Protein AF-A0A7S2JXA8-F1 (afdb_monomer)

pLDDT: mean 87.77, std 15.16, range [39.5, 98.56]

Radius of gyration: 23.36 Å; Cα contacts (8 Å, |Δi|>4): 497; chains: 1; bounding box: 58×64×63 Å

InterPro domains:
  IPR015943 WD40/YVTN repeat-like-containing domain superfamily [G3DSA:2.130.10.10] (1-215)
  IPR036322 WD40-repeat-containing domain superfamily [SSF50978] (2-200)
  IPR046351 U3 small nucleolar RNA-associated protein 4 [PTHR44163] (2-214)

Solvent-accessible surface area (backbone atoms only — not comparable to full-atom values): 12595 Å² total; per-residue (Å²): 126,48,77,47,61,30,67,78,15,33,39,40,33,30,41,70,81,36,76,92,77,66,41,69,42,83,73,49,79,30,75,55,83,44,90,86,52,92,63,56,33,30,38,60,21,73,48,77,48,93,88,44,38,30,38,38,17,22,53,59,6,36,40,35,34,26,40,62,87,81,56,45,79,80,47,77,40,78,68,44,98,80,36,40,33,21,43,20,52,35,55,44,97,80,72,44,40,35,38,41,24,7,55,79,17,37,43,28,36,33,34,58,53,97,91,39,80,41,82,76,46,71,46,66,88,48,92,30,32,26,63,42,46,44,64,47,70,49,73,38,88,40,80,71,76,79,80,92,79,79,90,76,90,78,97,67,91,78,75,79,71,72,49,71,71,52,56,50,29,40,37,38,35,30,79,65,59,40,38,36,38,35,50,58,93,46,50,85,82,50,79,68,49,75,43,71,77,66,64,98,58,75,51,63,48,71,49,94,87,48,102,46,74,49,70,71,126

Mean predicted aligned error: 9.32 Å

Foldseek 3Di:
DDWDWAQQQWIWDWDQPDPVVRDIDTQDIAGHDDPPDPGGKGFQEWDQDPQQWIWTWIQQQKTWIARNNPRDTDDIDRNDPVRGTFNEKEADPVRFWIWTFFFVQKIWIWGQDPNDTDTDDIDRPDPGTWNYKYKDKAWDFDFDDPDPDDDDDDDDDDDGDTDTPIWMKMWIDGPSQKIWIDGPVCNHPDDIDIDHPDPPDHLWDQDPPDNDIGGND

Structure (mmCIF, N/CA/C/O backbone):
data_AF-A0A7S2JXA8-F1
#
_entry.id   AF-A0A7S2JXA8-F1
#
loop_
_atom_site.group_PDB
_atom_site.id
_atom_site.type_symbol
_atom_site.label_atom_id
_atom_site.label_alt_id
_atom_site.label_comp_id
_atom_site.label_asym_id
_atom_site.label_entity_id
_atom_site.label_seq_id
_atom_site.pdbx_PDB_ins_code
_atom_site.Cartn_x
_atom_site.Cartn_y
_atom_site.Cartn_z
_atom_site.occupancy
_atom_site.B_iso_or_equiv
_atom_site.auth_seq_id
_atom_site.auth_comp_id
_atom_site.auth_asym_id
_atom_site.auth_atom_id
_atom_site.pdbx_PDB_model_num
ATOM 1 N N . MET A 1 1 ? -3.984 3.140 -17.827 1.00 87.19 1 MET A N 1
ATOM 2 C CA . MET A 1 1 ? -2.752 2.317 -17.828 1.00 87.19 1 MET A CA 1
ATOM 3 C C . MET A 1 1 ? -3.037 1.047 -17.045 1.00 87.19 1 MET A C 1
ATOM 5 O O . MET A 1 1 ? -3.719 1.147 -16.035 1.00 87.19 1 MET A O 1
ATOM 9 N N . LEU A 1 2 ? -2.566 -0.114 -17.500 1.00 93.88 2 LEU A N 1
ATOM 10 C CA . LEU A 1 2 ? -2.597 -1.356 -16.717 1.00 93.88 2 LEU A CA 1
ATOM 11 C C . LEU A 1 2 ? -1.182 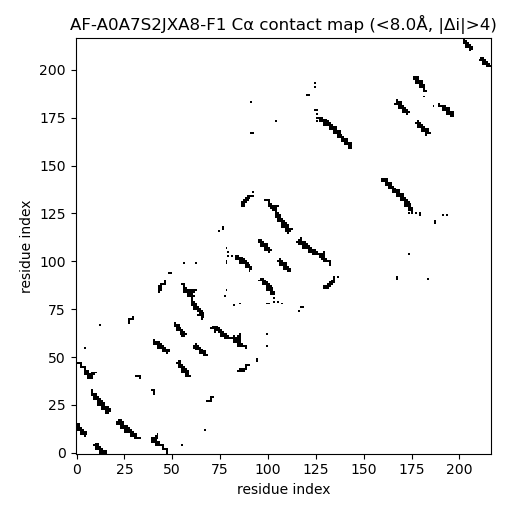-1.640 -16.205 1.00 93.88 2 LEU A C 1
ATOM 13 O O . LEU A 1 2 ? -0.222 -1.475 -16.956 1.00 93.88 2 LEU A O 1
ATOM 17 N N . VAL A 1 3 ? -1.052 -2.051 -14.946 1.00 96.88 3 VAL A N 1
ATOM 18 C CA . VAL A 1 3 ? 0.236 -2.347 -14.309 1.00 96.88 3 VAL A CA 1
ATOM 19 C C . VAL A 1 3 ? 0.152 -3.718 -13.648 1.00 96.88 3 VAL A C 1
ATOM 21 O O . VAL A 1 3 ? -0.830 -4.010 -12.970 1.00 96.88 3 VAL A O 1
ATOM 24 N N . ALA A 1 4 ? 1.168 -4.551 -13.850 1.00 97.31 4 ALA A N 1
ATOM 25 C CA . ALA A 1 4 ? 1.261 -5.887 -13.277 1.00 97.31 4 ALA A CA 1
ATOM 26 C C . ALA A 1 4 ? 2.594 -6.069 -12.549 1.00 97.31 4 ALA A C 1
ATOM 28 O O . ALA A 1 4 ? 3.646 -5.703 -13.070 1.00 97.31 4 ALA A O 1
ATOM 29 N N . GLY A 1 5 ? 2.533 -6.644 -11.353 1.00 97.19 5 GLY A N 1
ATOM 30 C CA . GLY A 1 5 ? 3.681 -6.956 -10.511 1.00 97.19 5 GLY A CA 1
ATOM 31 C C . GLY A 1 5 ? 3.925 -8.448 -10.578 1.00 97.19 5 GLY A C 1
ATOM 32 O O . GLY A 1 5 ? 2.975 -9.230 -10.568 1.00 97.19 5 GLY A O 1
ATOM 33 N N . VAL A 1 6 ? 5.184 -8.840 -10.720 1.00 97.06 6 VAL A N 1
ATOM 34 C CA . VAL A 1 6 ? 5.552 -10.223 -11.013 1.00 97.06 6 VAL A CA 1
ATOM 35 C C . VAL A 1 6 ? 6.540 -10.724 -9.960 1.00 97.06 6 VAL A C 1
ATOM 37 O O . VAL A 1 6 ? 7.325 -9.968 -9.388 1.00 97.06 6 VAL A O 1
ATOM 40 N N . SER A 1 7 ? 6.515 -12.030 -9.695 1.00 96.62 7 SER A N 1
ATOM 41 C CA . SER A 1 7 ? 7.431 -12.689 -8.756 1.00 96.62 7 SER A CA 1
ATOM 42 C C . SER A 1 7 ? 8.883 -12.762 -9.246 1.00 96.62 7 SER A C 1
ATOM 44 O O . SER A 1 7 ? 9.741 -13.221 -8.501 1.00 96.62 7 SER A O 1
ATOM 46 N N . ASP A 1 8 ? 9.154 -12.353 -10.489 1.00 95.69 8 ASP A N 1
ATOM 47 C CA . ASP A 1 8 ? 10.491 -12.268 -11.093 1.00 95.69 8 ASP A CA 1
ATOM 48 C C . ASP A 1 8 ? 11.199 -10.933 -10.787 1.00 95.69 8 ASP A C 1
ATOM 50 O O . ASP A 1 8 ? 12.266 -10.667 -11.336 1.00 95.69 8 ASP A O 1
ATOM 54 N N . GLY A 1 9 ? 10.607 -10.090 -9.935 1.00 96.00 9 GLY A N 1
ATOM 55 C CA . GLY A 1 9 ? 11.135 -8.769 -9.599 1.00 96.00 9 GLY A CA 1
ATOM 56 C C . GLY A 1 9 ? 10.864 -7.712 -10.642 1.00 96.00 9 GLY A C 1
ATOM 57 O O . GLY A 1 9 ? 11.583 -6.718 -10.682 1.00 96.00 9 GLY A O 1
ATOM 58 N N . THR A 1 10 ? 9.841 -7.892 -11.482 1.00 97.62 10 THR A N 1
ATOM 59 C CA . THR A 1 10 ? 9.470 -6.874 -12.464 1.00 97.62 10 THR A CA 1
ATOM 60 C C . THR A 1 10 ? 8.077 -6.310 -12.294 1.00 97.62 10 THR A C 1
ATOM 62 O O . THR A 1 10 ? 7.137 -6.981 -11.870 1.00 97.62 10 THR A O 1
ATOM 65 N N . ILE A 1 11 ? 7.962 -5.041 -12.677 1.00 98.12 11 ILE A N 1
ATOM 66 C CA . ILE A 1 11 ? 6.702 -4.336 -12.862 1.00 98.12 11 ILE A CA 1
ATOM 67 C C . ILE A 1 11 ? 6.547 -4.097 -14.360 1.00 98.12 11 ILE A C 1
ATOM 69 O O . ILE A 1 11 ? 7.444 -3.568 -15.018 1.00 98.12 11 ILE A O 1
ATOM 73 N N . ARG A 1 12 ? 5.417 -4.517 -14.921 1.00 97.19 12 ARG A N 1
ATOM 74 C CA . ARG A 1 12 ? 5.128 -4.427 -16.355 1.00 97.19 12 ARG A CA 1
ATOM 75 C C . ARG A 1 12 ? 3.942 -3.509 -16.569 1.00 97.19 12 ARG A C 1
ATOM 77 O O . ARG A 1 12 ? 2.905 -3.685 -15.932 1.00 97.19 12 ARG A O 1
ATOM 84 N N . THR A 1 13 ? 4.091 -2.545 -17.467 1.00 96.31 13 THR A N 1
ATOM 85 C CA . THR A 1 13 ? 3.031 -1.596 -17.809 1.00 96.31 13 THR A CA 1
ATOM 86 C C . THR A 1 13 ? 2.501 -1.873 -19.207 1.00 96.31 13 THR A C 1
ATOM 88 O O . THR A 1 13 ? 3.246 -2.229 -20.124 1.00 96.31 13 THR A O 1
ATOM 91 N N . PHE A 1 14 ? 1.194 -1.701 -19.375 1.00 94.62 14 PHE A N 1
ATOM 92 C CA . PHE A 1 14 ? 0.497 -1.913 -20.633 1.00 94.62 14 PHE A CA 1
ATOM 93 C C . PHE A 1 14 ? -0.388 -0.712 -20.951 1.00 94.62 14 PHE A C 1
ATOM 95 O O . PHE A 1 14 ? -1.055 -0.134 -20.080 1.00 94.62 14 PHE A O 1
ATOM 102 N N . HIS A 1 15 ? -0.404 -0.351 -22.228 1.00 91.69 15 HIS A N 1
ATOM 103 C CA . HIS A 1 15 ? -1.275 0.679 -22.771 1.00 91.69 15 HIS A CA 1
ATOM 104 C C . HIS A 1 15 ? -2.389 0.031 -23.594 1.00 91.69 15 HIS A C 1
ATOM 106 O O . HIS A 1 15 ? -2.134 -0.869 -24.395 1.00 91.69 15 HIS A O 1
ATOM 112 N N . CYS A 1 16 ? -3.623 0.488 -23.388 1.00 91.19 16 CYS A N 1
ATOM 113 C CA . CYS A 1 16 ? -4.770 0.045 -24.167 1.00 91.19 16 CYS A CA 1
ATOM 114 C C . CYS A 1 16 ? -4.866 0.906 -25.424 1.00 91.19 16 CYS A C 1
ATOM 116 O O . CYS A 1 16 ? -5.219 2.078 -25.324 1.00 91.19 16 CYS A O 1
ATOM 118 N N . LYS A 1 17 ? -4.573 0.338 -26.596 1.00 90.12 17 LYS A N 1
ATOM 119 C CA . LYS A 1 17 ? -4.711 1.059 -27.873 1.00 90.12 17 LYS A CA 1
ATOM 120 C C . LYS A 1 17 ? -6.173 1.236 -28.269 1.00 90.12 17 LYS A C 1
ATOM 122 O O . LYS A 1 17 ? -6.547 2.260 -28.825 1.00 90.12 17 LYS A O 1
ATOM 127 N N . ASN A 1 18 ? -6.990 0.219 -28.008 1.00 88.25 18 ASN A N 1
ATOM 128 C CA . ASN A 1 18 ? -8.421 0.238 -28.276 1.00 88.25 18 ASN A CA 1
ATOM 129 C C . ASN A 1 18 ? -9.140 -0.531 -27.164 1.00 88.25 18 ASN A C 1
ATOM 131 O O . ASN A 1 18 ? -8.903 -1.728 -26.994 1.00 88.25 18 ASN A O 1
ATOM 135 N N . PHE A 1 19 ? -9.983 0.175 -26.409 1.00 85.69 19 PHE A N 1
ATOM 136 C CA . PHE A 1 19 ? -10.697 -0.385 -25.263 1.00 85.69 19 PHE A CA 1
ATOM 137 C C . PHE A 1 19 ? -11.786 -1.379 -25.678 1.00 85.69 19 PHE A C 1
ATOM 139 O O . PHE A 1 19 ? -11.892 -2.444 -25.078 1.00 85.69 19 PHE A O 1
ATOM 146 N N . GLU A 1 20 ? -12.530 -1.084 -26.746 1.00 91.25 20 GLU A N 1
ATOM 147 C CA . GLU A 1 20 ? -13.604 -1.949 -27.252 1.00 91.25 20 GLU A CA 1
ATOM 148 C C . GLU A 1 20 ? -13.069 -3.296 -27.741 1.00 91.25 20 GLU A C 1
ATOM 150 O O . GLU A 1 20 ? -13.645 -4.343 -27.461 1.00 91.25 20 GLU A O 1
ATOM 155 N N . LYS A 1 21 ? -11.925 -3.279 -28.433 1.00 90.06 21 LYS A N 1
ATOM 156 C CA . LYS A 1 21 ? -11.269 -4.489 -28.954 1.00 90.06 21 LYS A CA 1
ATOM 157 C C . LYS A 1 21 ? -10.305 -5.139 -27.959 1.00 90.06 21 LYS A C 1
ATOM 159 O O . LYS A 1 21 ? -9.651 -6.113 -28.317 1.00 90.06 21 LYS A O 1
ATOM 164 N N . GLN A 1 22 ? -10.169 -4.578 -26.754 1.00 88.50 22 GLN A N 1
ATOM 165 C CA . GLN A 1 22 ? -9.226 -5.022 -25.720 1.00 88.50 22 GLN A CA 1
ATOM 166 C C . GLN A 1 22 ? -7.796 -5.242 -26.251 1.00 88.50 22 GLN A C 1
ATOM 168 O O . GLN A 1 22 ? -7.121 -6.208 -25.897 1.00 88.50 22 GLN A O 1
ATOM 173 N N . ILE A 1 23 ? -7.318 -4.345 -27.118 1.00 91.12 23 ILE A N 1
ATOM 174 C CA . ILE A 1 23 ? -5.968 -4.443 -27.686 1.00 91.12 23 ILE A CA 1
ATOM 175 C C . ILE A 1 23 ? -4.990 -3.747 -26.744 1.00 91.12 23 ILE A C 1
ATOM 177 O O . ILE A 1 23 ? -4.966 -2.514 -26.648 1.00 91.12 23 ILE A O 1
ATOM 181 N N . TRP A 1 24 ? -4.151 -4.546 -26.090 1.00 92.88 24 TRP A N 1
ATOM 182 C CA . TRP A 1 24 ? -3.131 -4.087 -25.154 1.00 92.88 24 TRP A CA 1
ATOM 183 C C . TRP A 1 24 ? -1.737 -4.245 -25.745 1.00 92.88 24 TRP A C 1
ATOM 185 O O . TRP A 1 24 ? -1.410 -5.280 -26.322 1.00 92.88 24 TRP A O 1
ATOM 195 N N . THR A 1 25 ? -0.892 -3.232 -25.567 1.00 93.62 25 THR A N 1
ATOM 196 C CA . THR A 1 25 ? 0.527 -3.310 -25.926 1.00 93.62 25 THR A CA 1
ATOM 197 C C . THR A 1 25 ? 1.410 -3.093 -24.707 1.00 93.62 25 THR A C 1
ATOM 199 O O . THR A 1 25 ? 1.116 -2.192 -23.912 1.00 93.62 25 THR A O 1
ATOM 202 N N . PRO A 1 26 ? 2.493 -3.876 -24.551 1.00 94.12 26 PRO A N 1
ATOM 203 C CA . PRO A 1 26 ? 3.475 -3.626 -23.506 1.00 94.12 26 PRO A CA 1
ATOM 204 C C . PRO A 1 26 ? 4.111 -2.252 -23.732 1.00 94.12 26 PRO A C 1
ATOM 206 O O . PRO A 1 26 ? 4.392 -1.878 -24.871 1.00 94.12 26 PRO A O 1
ATOM 209 N N . LYS A 1 27 ? 4.301 -1.495 -22.651 1.00 93.69 27 LYS A N 1
ATOM 210 C CA . LYS A 1 27 ? 4.914 -0.163 -22.685 1.00 93.69 27 LYS A CA 1
ATOM 211 C C . LYS A 1 27 ? 6.298 -0.201 -22.036 1.00 93.69 27 LYS A C 1
ATOM 213 O O . LYS A 1 27 ? 7.279 0.079 -22.710 1.00 93.69 27 LYS A O 1
ATOM 218 N N . ILE A 1 28 ? 6.388 -0.578 -20.758 1.00 95.50 28 ILE A N 1
ATOM 219 C CA . ILE A 1 28 ? 7.644 -0.554 -19.986 1.00 95.50 28 ILE A CA 1
ATOM 220 C C . ILE A 1 28 ? 7.761 -1.810 -19.123 1.00 95.50 28 ILE A C 1
ATOM 222 O O . ILE A 1 28 ? 6.770 -2.312 -18.586 1.00 95.50 28 ILE A O 1
ATOM 226 N N . ARG A 1 29 ? 8.997 -2.294 -18.967 1.00 96.50 29 ARG A N 1
ATOM 227 C CA . ARG A 1 29 ? 9.390 -3.294 -17.969 1.00 96.50 29 ARG A CA 1
ATOM 228 C C . ARG A 1 29 ? 10.369 -2.650 -16.991 1.00 96.50 29 ARG A C 1
ATOM 230 O O . ARG A 1 29 ? 11.493 -2.338 -17.365 1.00 96.50 29 ARG A O 1
ATOM 237 N N . ILE A 1 30 ? 9.936 -2.485 -15.750 1.00 97.44 30 ILE A N 1
ATOM 238 C CA . ILE A 1 30 ? 10.729 -1.945 -14.645 1.00 97.44 30 ILE A CA 1
ATOM 239 C C . ILE A 1 30 ? 11.264 -3.127 -13.837 1.00 97.44 30 ILE A C 1
ATOM 241 O O . ILE A 1 30 ? 10.515 -4.065 -13.561 1.00 97.44 30 ILE A O 1
ATOM 245 N N . THR A 1 31 ? 12.543 -3.095 -13.468 1.00 96.56 31 THR A N 1
ATOM 246 C CA . THR A 1 31 ? 13.155 -4.107 -12.594 1.00 96.56 31 THR A CA 1
ATOM 247 C C . THR A 1 31 ? 13.298 -3.525 -11.195 1.00 96.56 31 THR A C 1
ATOM 249 O O . THR A 1 31 ? 13.862 -2.446 -11.031 1.00 96.56 31 THR A O 1
ATOM 252 N N . VAL A 1 32 ? 12.759 -4.226 -10.204 1.00 95.88 32 VAL A N 1
ATOM 253 C CA . VAL A 1 32 ? 12.854 -3.870 -8.789 1.00 95.88 32 VAL A CA 1
ATOM 254 C C . VAL A 1 32 ? 14.206 -4.314 -8.248 1.00 95.88 32 VAL A C 1
ATOM 256 O O . VAL A 1 32 ? 14.719 -5.373 -8.616 1.00 95.88 32 VAL A O 1
ATOM 259 N N . GLU A 1 33 ? 14.781 -3.497 -7.370 1.00 91.69 33 GLU A N 1
ATOM 260 C CA . GLU A 1 33 ? 16.047 -3.803 -6.714 1.00 91.69 33 GLU A CA 1
ATOM 261 C C . GLU A 1 33 ? 15.997 -5.130 -5.960 1.00 91.69 33 GLU A C 1
ATOM 263 O O . GLU A 1 33 ? 15.038 -5.428 -5.250 1.00 91.69 33 GLU A O 1
ATOM 268 N N . ASN A 1 34 ? 17.067 -5.915 -6.095 1.00 92.56 34 ASN A N 1
ATOM 269 C CA . ASN A 1 34 ? 17.192 -7.218 -5.442 1.00 92.56 34 ASN A CA 1
ATOM 270 C C . ASN A 1 34 ? 18.391 -7.309 -4.487 1.00 92.56 34 ASN A C 1
ATOM 272 O O . ASN A 1 34 ? 18.612 -8.352 -3.871 1.00 92.56 34 ASN A O 1
ATOM 276 N N . TYR A 1 35 ? 19.192 -6.241 -4.377 1.00 90.00 35 TYR A N 1
ATOM 277 C CA . TYR A 1 35 ? 20.347 -6.149 -3.470 1.00 90.00 35 TYR A CA 1
ATOM 278 C C . TYR A 1 35 ? 21.282 -7.375 -3.526 1.00 90.00 35 TYR A C 1
ATOM 280 O O . TYR A 1 35 ? 21.781 -7.847 -2.508 1.00 90.00 35 TYR A O 1
ATOM 288 N N . GLY A 1 36 ? 21.476 -7.943 -4.721 1.00 89.06 36 GLY A N 1
ATOM 289 C CA . GLY A 1 36 ? 22.340 -9.109 -4.938 1.00 89.06 36 GLY A CA 1
ATOM 290 C C . GLY A 1 36 ? 21.813 -10.448 -4.398 1.00 89.06 36 GLY A C 1
ATOM 291 O O . GLY A 1 36 ? 22.554 -11.432 -4.400 1.00 89.06 36 GLY A O 1
ATOM 292 N N . LYS A 1 37 ? 20.555 -10.536 -3.944 1.00 89.81 37 LYS A N 1
ATOM 293 C CA . LYS A 1 37 ? 19.964 -11.805 -3.486 1.00 89.81 37 LYS A CA 1
ATOM 294 C C . LYS A 1 37 ? 19.787 -12.792 -4.647 1.00 89.81 37 LYS A C 1
ATOM 296 O O . LYS A 1 37 ? 19.501 -12.411 -5.778 1.00 89.81 37 LYS A O 1
ATOM 301 N N . ARG A 1 38 ? 19.908 -14.096 -4.361 1.00 90.69 38 ARG A N 1
ATOM 302 C CA . ARG A 1 38 ? 19.726 -15.165 -5.369 1.00 90.69 38 ARG A CA 1
ATOM 303 C C . ARG A 1 38 ? 18.274 -15.301 -5.826 1.00 90.69 38 ARG A C 1
ATOM 305 O O . ARG A 1 38 ? 18.015 -15.591 -6.987 1.00 90.69 38 ARG A O 1
ATOM 312 N N . THR A 1 39 ? 17.333 -15.125 -4.905 1.00 92.75 39 THR A N 1
ATOM 313 C CA . THR A 1 39 ? 15.898 -15.125 -5.200 1.00 92.75 39 THR A CA 1
ATOM 314 C C . THR A 1 39 ? 15.477 -13.736 -5.664 1.00 92.75 39 THR A C 1
ATOM 316 O O . THR A 1 39 ? 15.834 -12.779 -4.975 1.00 92.75 39 THR A O 1
ATOM 319 N N . PRO A 1 40 ? 14.721 -13.595 -6.767 1.00 94.81 40 PRO A N 1
ATOM 320 C CA . PRO A 1 40 ? 14.167 -12.307 -7.160 1.00 94.81 40 PRO A CA 1
ATOM 321 C C . PRO A 1 40 ? 13.269 -11.725 -6.069 1.00 94.81 40 PRO A C 1
ATOM 323 O O . PRO A 1 40 ? 12.540 -12.454 -5.389 1.00 94.81 40 PRO A O 1
ATOM 326 N N . THR A 1 41 ? 13.306 -10.404 -5.932 1.00 96.81 41 THR A N 1
ATOM 327 C CA . THR A 1 41 ? 12.365 -9.668 -5.088 1.00 96.81 41 THR A CA 1
ATOM 328 C C . THR A 1 41 ? 10.965 -9.799 -5.674 1.00 96.81 41 THR A C 1
ATOM 330 O O . THR A 1 41 ? 10.789 -9.709 -6.881 1.00 96.81 41 THR A O 1
ATOM 333 N N . ARG A 1 42 ? 9.948 -10.058 -4.853 1.00 97.75 42 ARG A N 1
ATOM 334 C CA . ARG A 1 42 ? 8.567 -10.196 -5.337 1.00 97.75 42 ARG A CA 1
ATOM 335 C C . ARG A 1 42 ? 7.846 -8.868 -5.219 1.00 97.75 42 ARG A C 1
ATOM 337 O O . ARG A 1 42 ? 7.967 -8.199 -4.199 1.00 97.75 42 ARG A O 1
ATOM 344 N N . VAL A 1 43 ? 7.051 -8.531 -6.229 1.00 98.19 43 VAL A N 1
ATOM 345 C CA . VAL A 1 43 ? 6.123 -7.398 -6.170 1.00 98.19 43 VAL A CA 1
ATOM 346 C C . VAL A 1 43 ? 4.759 -7.914 -5.726 1.00 98.19 43 VAL A C 1
ATOM 348 O O . VAL A 1 43 ? 4.082 -8.604 -6.484 1.00 98.19 43 VAL A O 1
ATOM 351 N N . TRP A 1 44 ? 4.372 -7.603 -4.493 1.00 97.81 44 TRP A N 1
ATOM 352 C CA . TRP A 1 44 ? 3.154 -8.123 -3.865 1.00 97.81 44 TRP A CA 1
ATOM 353 C C . TRP A 1 44 ? 1.948 -7.211 -4.048 1.00 97.81 44 TRP A C 1
ATOM 355 O O . TRP A 1 44 ? 0.831 -7.688 -4.239 1.00 97.81 44 TRP A O 1
ATOM 365 N N . ALA A 1 45 ? 2.173 -5.901 -3.992 1.00 97.94 45 ALA A N 1
ATOM 366 C CA . ALA A 1 45 ? 1.118 -4.903 -4.070 1.00 97.94 45 ALA A CA 1
ATOM 367 C C . ALA A 1 45 ? 1.480 -3.819 -5.083 1.00 97.94 45 ALA A C 1
ATOM 369 O O . ALA A 1 45 ? 2.643 -3.434 -5.206 1.00 97.94 45 ALA A O 1
ATOM 370 N N . LEU A 1 46 ? 0.472 -3.307 -5.788 1.00 98.00 46 LEU A N 1
ATOM 371 C CA . LEU A 1 46 ? 0.618 -2.233 -6.761 1.00 98.00 46 LEU A CA 1
ATOM 372 C C . LEU A 1 46 ? -0.545 -1.250 -6.684 1.00 98.00 46 LEU A C 1
ATOM 374 O O . LEU A 1 46 ? -1.691 -1.646 -6.485 1.00 98.00 46 LEU A O 1
ATOM 378 N N . LEU A 1 47 ? -0.240 0.020 -6.924 1.00 97.88 47 LEU A N 1
ATOM 379 C CA . LEU A 1 47 ? -1.201 1.074 -7.222 1.00 97.88 47 LEU A CA 1
ATOM 380 C C . LEU A 1 47 ? -0.732 1.838 -8.461 1.00 97.88 47 LEU A C 1
ATOM 382 O O . LEU A 1 47 ? 0.465 2.055 -8.647 1.00 97.88 47 LEU A O 1
ATOM 386 N N . ALA A 1 48 ? -1.682 2.275 -9.279 1.00 96.94 48 ALA A N 1
ATOM 387 C CA . ALA A 1 48 ? -1.457 3.262 -10.326 1.00 96.94 48 ALA A CA 1
ATOM 388 C C . ALA A 1 48 ? -2.252 4.518 -9.958 1.00 96.94 48 ALA A C 1
ATOM 390 O O . ALA A 1 48 ? -3.460 4.428 -9.736 1.00 96.94 48 ALA A O 1
ATOM 391 N N . LEU A 1 49 ? -1.563 5.650 -9.839 1.00 96.75 49 LEU A N 1
ATOM 392 C CA . LEU A 1 49 ? -2.157 6.948 -9.538 1.00 96.75 49 LEU A CA 1
ATOM 393 C C . LEU A 1 49 ? -2.547 7.677 -10.831 1.00 96.75 49 LEU A C 1
ATOM 395 O O . LEU A 1 49 ? -2.046 7.373 -11.917 1.00 96.75 49 LEU A O 1
ATOM 399 N N . ASP A 1 50 ? -3.422 8.667 -10.700 1.00 95.44 50 ASP A N 1
ATOM 400 C CA . ASP A 1 50 ? -3.956 9.473 -11.800 1.00 95.44 50 ASP A CA 1
ATOM 401 C C . ASP A 1 50 ? -2.872 10.352 -12.433 1.00 95.44 50 ASP A C 1
ATOM 403 O O . ASP A 1 50 ? -2.939 10.652 -13.622 1.00 95.44 50 ASP A O 1
ATOM 407 N N . ASP A 1 51 ? -1.850 10.731 -11.656 1.00 94.44 51 ASP A N 1
ATOM 408 C CA . ASP A 1 51 ? -0.692 11.499 -12.131 1.00 94.44 51 ASP A CA 1
ATOM 409 C C . ASP A 1 51 ? 0.352 10.645 -12.874 1.00 94.44 51 ASP A C 1
ATOM 411 O O . ASP A 1 51 ? 1.423 11.142 -13.205 1.00 94.44 51 ASP A O 1
ATOM 415 N N . GLY A 1 52 ? 0.056 9.365 -13.130 1.00 94.69 52 GLY A N 1
ATOM 416 C CA . GLY A 1 52 ? 0.964 8.435 -13.804 1.00 94.69 52 GLY A CA 1
ATOM 417 C C . GLY A 1 52 ? 1.977 7.764 -12.874 1.00 94.69 52 GLY A C 1
ATOM 418 O O . GLY A 1 52 ? 2.696 6.867 -13.317 1.00 94.69 52 GLY A O 1
ATOM 419 N N . THR A 1 53 ? 2.015 8.120 -11.585 1.00 96.88 53 THR A N 1
ATOM 420 C CA . THR A 1 53 ? 2.875 7.445 -10.602 1.00 96.88 53 THR A CA 1
ATOM 421 C C . THR A 1 53 ? 2.433 5.997 -10.399 1.00 96.88 53 THR A C 1
ATOM 423 O O . THR A 1 53 ? 1.257 5.709 -10.167 1.00 96.88 53 THR A O 1
ATOM 426 N N . ILE A 1 54 ? 3.392 5.076 -10.391 1.00 98.12 54 ILE A N 1
ATOM 427 C CA . ILE A 1 54 ? 3.192 3.689 -9.966 1.00 98.12 54 ILE A CA 1
ATOM 428 C C . ILE A 1 54 ? 3.759 3.536 -8.561 1.00 98.12 54 ILE A C 1
ATOM 430 O O . ILE A 1 54 ? 4.861 3.998 -8.280 1.00 98.12 54 ILE A O 1
ATOM 434 N N . VAL A 1 55 ? 3.027 2.865 -7.678 1.00 98.38 55 VAL A N 1
ATOM 435 C CA . VAL A 1 55 ? 3.487 2.565 -6.319 1.00 98.38 55 VAL A CA 1
ATOM 436 C C . VAL A 1 55 ? 3.515 1.063 -6.127 1.00 98.38 55 VAL A C 1
ATOM 438 O O . VAL A 1 55 ? 2.508 0.407 -6.376 1.00 98.38 55 VAL A O 1
ATOM 441 N N . SER A 1 56 ? 4.647 0.514 -5.693 1.00 98.50 56 SER A N 1
ATOM 442 C CA . SER A 1 56 ? 4.824 -0.921 -5.466 1.00 98.50 56 SER A CA 1
ATOM 443 C C . SER A 1 56 ? 5.193 -1.232 -4.025 1.00 98.50 56 SER A C 1
ATOM 445 O O . SER A 1 56 ? 5.952 -0.495 -3.403 1.00 98.50 56 SER A O 1
ATOM 447 N N . GLY A 1 57 ? 4.666 -2.341 -3.515 1.00 98.25 57 GLY A N 1
ATOM 448 C CA . GLY A 1 57 ? 5.071 -2.970 -2.263 1.00 98.25 57 GLY A CA 1
ATOM 449 C C . GLY A 1 57 ? 5.786 -4.282 -2.563 1.00 98.25 57 GLY A C 1
ATOM 450 O O . GLY A 1 57 ? 5.252 -5.103 -3.316 1.00 98.25 57 GLY A O 1
ATOM 451 N N . ASP A 1 58 ? 6.985 -4.465 -2.014 1.00 97.62 58 ASP A N 1
ATOM 452 C CA . ASP A 1 58 ? 7.846 -5.605 -2.332 1.00 97.62 58 ASP A CA 1
ATOM 453 C C . ASP A 1 58 ? 8.077 -6.569 -1.149 1.00 97.62 58 ASP A C 1
ATOM 455 O O . ASP A 1 58 ? 7.638 -6.343 -0.016 1.00 97.62 58 ASP A O 1
ATOM 459 N N . SER A 1 59 ? 8.756 -7.686 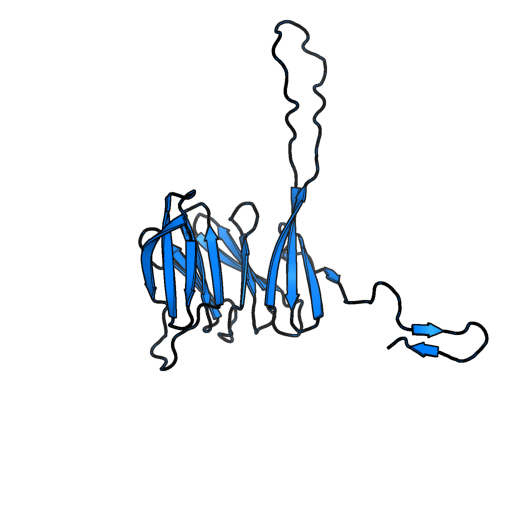-1.423 1.00 96.94 59 SER A N 1
ATOM 460 C CA . SER A 1 59 ? 9.175 -8.684 -0.424 1.00 96.94 59 SER A CA 1
ATOM 461 C C . SER A 1 59 ? 10.436 -8.301 0.364 1.00 96.94 59 SER A C 1
ATOM 463 O O . SER A 1 59 ? 11.055 -9.153 0.997 1.00 96.94 59 SER A O 1
ATOM 465 N N . LEU A 1 60 ? 10.894 -7.056 0.250 1.00 95.81 60 LEU A N 1
ATOM 466 C CA . LEU A 1 60 ? 12.000 -6.496 1.030 1.00 95.81 60 LEU A CA 1
ATOM 467 C C . LEU A 1 60 ? 11.507 -5.429 2.018 1.00 95.81 60 LEU A C 1
ATOM 469 O O . LEU A 1 60 ? 12.307 -4.785 2.694 1.00 95.81 60 LEU A O 1
ATOM 473 N N . GLY A 1 61 ? 10.189 -5.236 2.115 1.00 95.88 61 GLY A N 1
ATOM 474 C CA . GLY A 1 61 ? 9.585 -4.256 3.007 1.00 95.88 61 GLY A CA 1
ATOM 475 C C . GLY A 1 61 ? 9.616 -2.827 2.479 1.00 95.88 61 GLY A C 1
ATOM 476 O O . GLY A 1 61 ? 9.386 -1.898 3.258 1.00 95.88 61 GLY A O 1
ATOM 477 N N . HIS A 1 62 ? 9.872 -2.619 1.187 1.00 97.06 62 HIS A N 1
ATOM 478 C CA . HIS A 1 62 ? 9.862 -1.292 0.587 1.00 97.06 62 HIS A CA 1
ATOM 479 C C . HIS A 1 62 ? 8.512 -0.955 -0.043 1.00 97.06 62 HIS A C 1
ATOM 481 O O . HIS A 1 62 ? 7.846 -1.785 -0.664 1.00 97.06 62 HIS A O 1
ATOM 487 N N . VAL A 1 63 ? 8.149 0.321 0.081 1.00 98.06 63 VAL A N 1
ATOM 488 C CA . VAL A 1 63 ? 7.135 0.988 -0.733 1.00 98.06 63 VAL A CA 1
ATOM 489 C C . VAL A 1 63 ? 7.852 1.942 -1.674 1.00 98.06 63 VAL A C 1
ATOM 491 O O . VAL A 1 63 ? 8.413 2.953 -1.245 1.00 98.06 63 VAL A O 1
ATOM 494 N N . GLN A 1 64 ? 7.844 1.610 -2.955 1.00 97.94 64 GLN A N 1
ATOM 495 C CA . GLN A 1 64 ? 8.588 2.310 -3.995 1.00 97.94 64 GLN A CA 1
ATOM 496 C C . GLN A 1 64 ? 7.640 3.065 -4.921 1.00 97.94 64 GLN A C 1
ATOM 498 O O . GLN A 1 64 ? 6.546 2.595 -5.218 1.00 97.94 64 GLN A O 1
ATOM 503 N N . PHE A 1 65 ? 8.071 4.240 -5.362 1.00 98.12 65 PHE A N 1
ATOM 504 C CA . PHE A 1 65 ? 7.327 5.160 -6.209 1.00 98.12 65 PHE A CA 1
ATOM 505 C C . PHE A 1 65 ? 8.097 5.381 -7.503 1.00 98.12 65 PHE A C 1
ATOM 507 O O . PHE A 1 65 ? 9.244 5.845 -7.489 1.00 98.12 65 PHE A O 1
ATOM 514 N N . TRP A 1 66 ? 7.435 5.068 -8.605 1.00 97.94 66 TRP A N 1
ATOM 515 C CA . TRP A 1 66 ? 8.004 5.044 -9.938 1.00 97.94 66 TRP A CA 1
ATOM 516 C C . TRP A 1 66 ? 7.258 6.008 -10.840 1.00 97.94 66 TRP A C 1
ATOM 518 O O . TRP A 1 66 ? 6.030 6.104 -10.779 1.00 97.94 66 TRP A O 1
ATOM 528 N N . ASP A 1 67 ? 7.990 6.686 -11.707 1.00 96.69 67 ASP A N 1
ATOM 529 C CA . ASP A 1 67 ? 7.401 7.374 -12.844 1.00 96.69 67 ASP A CA 1
ATOM 530 C C . ASP A 1 67 ? 6.899 6.314 -13.841 1.00 96.69 67 ASP A C 1
ATOM 532 O O . ASP A 1 67 ? 7.681 5.500 -14.335 1.00 96.69 67 ASP A O 1
ATOM 536 N N . GLY A 1 68 ? 5.591 6.262 -14.105 1.00 95.44 68 GLY A N 1
ATOM 537 C CA . GLY A 1 68 ? 4.993 5.250 -14.983 1.00 95.44 68 GLY A CA 1
ATOM 538 C C . GLY A 1 68 ? 5.210 5.486 -16.482 1.00 95.44 68 GLY A C 1
ATOM 539 O O . GLY A 1 68 ? 4.913 4.592 -17.285 1.00 95.44 68 GLY A O 1
ATOM 540 N N . ASP A 1 69 ? 5.719 6.656 -16.874 1.00 93.31 69 ASP A N 1
ATOM 541 C CA . ASP A 1 69 ? 6.000 7.014 -18.264 1.00 93.31 69 ASP A CA 1
ATOM 542 C C . ASP A 1 69 ? 7.429 6.700 -18.683 1.00 93.31 69 ASP A C 1
ATOM 544 O O . ASP A 1 69 ? 7.634 6.287 -19.826 1.00 93.31 69 ASP A O 1
ATOM 548 N N . VAL A 1 70 ? 8.395 6.839 -17.773 1.00 94.81 70 VAL A N 1
ATOM 549 C CA . VAL A 1 70 ? 9.807 6.506 -18.045 1.00 94.81 70 VAL A CA 1
ATOM 550 C C . VAL A 1 70 ? 10.329 5.308 -17.249 1.00 94.81 70 VAL A C 1
ATOM 552 O O . VAL A 1 70 ? 11.365 4.748 -17.596 1.00 94.81 70 VAL A O 1
ATOM 555 N N . GLY A 1 71 ? 9.613 4.863 -16.216 1.00 95.62 71 GLY A N 1
ATOM 556 C CA . GLY A 1 71 ? 9.978 3.701 -15.403 1.00 95.62 71 GLY A CA 1
ATOM 557 C C . GLY A 1 71 ? 11.064 3.964 -14.358 1.00 95.62 71 GLY A C 1
ATOM 558 O O . GLY A 1 71 ? 11.712 3.020 -13.909 1.00 95.62 71 GLY A O 1
ATOM 559 N N . THR A 1 72 ? 11.296 5.222 -13.977 1.00 96.50 72 THR A N 1
ATOM 560 C CA . THR A 1 72 ? 12.359 5.600 -13.035 1.00 96.50 72 THR A CA 1
ATOM 561 C C . THR A 1 72 ? 11.861 5.601 -11.592 1.00 96.50 72 THR A C 1
ATOM 563 O O . THR A 1 72 ? 10.776 6.095 -11.287 1.00 96.50 72 THR A O 1
ATOM 566 N N . LEU A 1 73 ? 12.666 5.056 -10.677 1.00 97.25 73 LEU A N 1
ATOM 567 C CA . LEU A 1 73 ? 12.412 5.144 -9.239 1.00 97.25 73 LEU A CA 1
ATOM 568 C C . LEU A 1 73 ? 12.746 6.555 -8.753 1.00 97.25 73 LEU A C 1
ATOM 570 O O . LEU A 1 73 ? 13.889 6.987 -8.882 1.00 97.25 73 LEU A O 1
ATOM 574 N N . PHE A 1 74 ? 11.791 7.251 -8.137 1.00 96.31 74 PHE A N 1
ATOM 575 C CA . PHE A 1 74 ? 12.047 8.583 -7.571 1.00 96.31 74 PHE A CA 1
ATOM 576 C C . PHE A 1 74 ? 11.868 8.649 -6.052 1.00 96.31 74 PHE A C 1
ATOM 578 O O . PHE A 1 74 ? 12.331 9.596 -5.411 1.00 96.31 74 PHE A O 1
ATOM 585 N N . LYS A 1 75 ? 11.225 7.648 -5.439 1.00 96.44 75 LYS A N 1
ATOM 586 C CA . LYS A 1 75 ? 11.178 7.523 -3.980 1.00 96.44 75 LYS A CA 1
ATOM 587 C C . LYS A 1 75 ? 11.072 6.066 -3.547 1.00 96.44 75 LYS A C 1
ATOM 589 O O . LYS A 1 75 ? 10.280 5.313 -4.091 1.00 96.44 75 LYS A O 1
ATOM 594 N N . SER A 1 76 ? 11.810 5.709 -2.501 1.00 96.12 76 SER A N 1
ATOM 595 C CA . SER A 1 76 ? 11.606 4.485 -1.728 1.00 96.12 76 SER A CA 1
ATOM 596 C C . SER A 1 76 ? 11.367 4.845 -0.261 1.00 96.12 76 SER A C 1
ATOM 598 O O . SER A 1 76 ? 11.982 5.781 0.269 1.00 96.12 76 SER A O 1
ATOM 600 N N . CYS A 1 77 ? 10.437 4.142 0.373 1.00 95.44 77 CYS A N 1
ATOM 601 C CA . CYS A 1 77 ? 10.104 4.247 1.787 1.00 95.44 77 CYS A CA 1
ATOM 602 C C . CYS A 1 77 ? 10.153 2.849 2.403 1.00 95.44 77 CYS A C 1
ATOM 604 O O . CYS A 1 77 ? 9.483 1.944 1.916 1.00 95.44 77 CYS A O 1
ATOM 606 N N . GLU A 1 78 ? 10.869 2.679 3.507 1.00 93.56 78 GLU A N 1
ATOM 607 C CA . GLU A 1 78 ? 10.780 1.451 4.297 1.00 93.56 78 GLU A CA 1
ATOM 608 C C . GLU A 1 78 ? 9.443 1.414 5.045 1.00 93.56 78 GLU A C 1
ATOM 610 O O . GLU A 1 78 ? 9.077 2.351 5.763 1.00 93.56 78 GLU A O 1
ATOM 615 N N . GLN A 1 79 ? 8.684 0.336 4.853 1.00 91.38 79 GLN A N 1
ATOM 616 C CA . GLN A 1 79 ? 7.404 0.120 5.524 1.00 91.38 79 GLN A CA 1
ATOM 617 C C . GLN A 1 79 ? 7.604 -0.413 6.945 1.00 91.38 79 GLN A C 1
ATOM 619 O O . GLN A 1 79 ? 6.831 -0.092 7.849 1.00 91.38 79 GLN A O 1
ATOM 624 N N . ASN A 1 80 ? 8.637 -1.220 7.168 1.00 88.44 80 ASN A N 1
ATOM 625 C CA . ASN A 1 80 ? 8.956 -1.759 8.481 1.00 88.44 80 ASN A CA 1
ATOM 626 C C . ASN A 1 80 ? 10.471 -1.970 8.633 1.00 88.44 80 ASN A C 1
ATOM 628 O O . ASN A 1 80 ? 11.138 -2.270 7.646 1.00 88.44 80 ASN A O 1
ATOM 632 N N . PRO A 1 81 ? 11.007 -1.866 9.864 1.00 89.25 81 PRO A N 1
ATOM 633 C CA . PRO A 1 81 ? 12.436 -2.053 10.129 1.00 89.25 81 PRO A CA 1
ATOM 634 C C . PRO A 1 81 ? 12.897 -3.513 9.997 1.00 89.25 81 PRO A C 1
ATOM 636 O O . PRO A 1 81 ? 14.089 -3.784 10.015 1.00 89.25 81 PRO A O 1
ATOM 639 N N . ASN A 1 82 ? 11.963 -4.461 9.890 1.00 90.31 82 ASN A N 1
ATOM 640 C CA . ASN A 1 82 ? 12.266 -5.885 9.772 1.00 90.31 82 ASN A CA 1
ATOM 641 C C . ASN A 1 82 ? 12.386 -6.333 8.305 1.00 90.31 82 ASN A C 1
ATOM 643 O O . ASN A 1 82 ? 12.554 -7.525 8.057 1.00 90.31 82 ASN A O 1
ATOM 647 N N . HIS A 1 83 ? 12.262 -5.408 7.343 1.00 92.69 83 HIS A N 1
ATOM 648 C CA . HIS A 1 83 ? 12.287 -5.679 5.902 1.00 92.69 83 HIS A CA 1
ATOM 649 C C . HIS A 1 83 ? 11.317 -6.794 5.465 1.00 92.69 83 HIS A C 1
ATOM 651 O O . HIS A 1 83 ? 11.602 -7.578 4.563 1.00 92.69 83 HIS A O 1
ATOM 657 N N . ALA A 1 84 ? 10.170 -6.883 6.142 1.00 95.19 84 ALA A N 1
ATOM 658 C CA . ALA A 1 84 ? 9.147 -7.893 5.900 1.00 95.19 84 ALA A CA 1
ATOM 659 C C . ALA A 1 84 ? 8.192 -7.476 4.772 1.00 95.19 84 ALA A C 1
ATOM 661 O O . ALA A 1 84 ? 7.937 -6.286 4.595 1.00 95.19 84 ALA A O 1
ATOM 662 N N . ASP A 1 85 ? 7.614 -8.446 4.064 1.00 97.44 85 ASP A N 1
ATOM 663 C CA . ASP A 1 85 ? 6.804 -8.220 2.863 1.00 97.44 85 ASP A CA 1
ATOM 664 C C . ASP A 1 85 ? 5.673 -7.196 3.042 1.00 97.44 85 ASP A C 1
ATOM 666 O O . ASP A 1 85 ? 4.881 -7.267 3.992 1.00 97.44 85 ASP A O 1
ATOM 670 N N . VAL A 1 86 ? 5.545 -6.296 2.061 1.00 98.00 86 VAL A N 1
ATOM 671 C CA . VAL A 1 86 ? 4.420 -5.361 1.924 1.00 98.00 86 VAL A CA 1
ATOM 672 C C . VAL A 1 86 ? 3.325 -6.011 1.082 1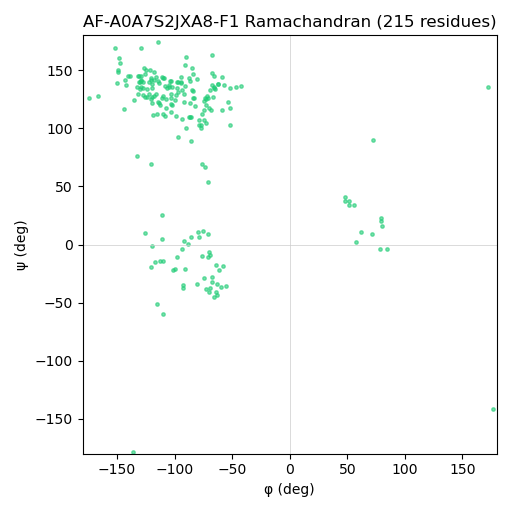.00 98.00 86 VAL A C 1
ATOM 674 O O . VAL A 1 86 ? 3.400 -6.032 -0.140 1.00 98.00 86 VAL A O 1
ATOM 677 N N . LEU A 1 87 ? 2.287 -6.533 1.730 1.00 98.06 87 LEU A N 1
ATOM 678 C CA . LEU A 1 87 ? 1.244 -7.330 1.073 1.00 98.06 87 LEU A CA 1
ATOM 679 C C . LEU A 1 87 ? 0.057 -6.509 0.565 1.00 98.06 87 LEU A C 1
ATOM 681 O O . LEU A 1 87 ? -0.685 -6.978 -0.293 1.00 98.06 87 LEU A O 1
ATOM 685 N N . ALA A 1 88 ? -0.156 -5.309 1.105 1.00 98.19 88 ALA A N 1
ATOM 686 C CA . ALA A 1 88 ? -1.314 -4.494 0.774 1.00 98.19 88 ALA A CA 1
ATOM 687 C C . ALA A 1 88 ? -0.959 -3.009 0.700 1.00 98.19 88 ALA A C 1
ATOM 689 O O . ALA A 1 88 ? -0.272 -2.465 1.569 1.00 98.19 88 ALA A O 1
ATOM 690 N N . LEU A 1 89 ? -1.504 -2.352 -0.323 1.00 98.56 89 LEU A N 1
ATOM 691 C CA . LEU A 1 89 ? -1.455 -0.912 -0.526 1.00 98.56 89 LEU A CA 1
ATOM 692 C C . LEU A 1 89 ? -2.868 -0.392 -0.785 1.00 98.56 89 LEU A C 1
ATOM 694 O O . LEU A 1 89 ? -3.667 -1.052 -1.447 1.00 98.56 89 LEU A O 1
ATOM 698 N N . CYS A 1 90 ? -3.169 0.813 -0.314 1.00 98.38 90 CYS A N 1
ATOM 699 C CA . CYS A 1 90 ? -4.339 1.560 -0.768 1.00 98.38 90 CYS A CA 1
ATOM 700 C C . CYS A 1 90 ? -4.065 3.063 -0.736 1.00 98.38 90 CYS A C 1
ATOM 702 O O . CYS A 1 90 ? -3.172 3.525 -0.025 1.00 98.38 90 CYS A O 1
ATOM 704 N N . VAL A 1 91 ? -4.859 3.832 -1.470 1.00 97.75 91 VAL A N 1
ATOM 705 C CA . VAL A 1 91 ? -4.722 5.285 -1.592 1.00 97.75 91 VAL A CA 1
ATOM 706 C C . VAL A 1 91 ? -6.040 5.978 -1.245 1.00 97.75 91 VAL A C 1
ATOM 708 O O . VAL A 1 91 ? -7.110 5.410 -1.463 1.00 97.75 91 VAL A O 1
ATOM 711 N N . ASP A 1 92 ? -5.963 7.174 -0.660 1.00 95.88 92 ASP A N 1
ATOM 712 C CA . ASP A 1 92 ? -7.129 8.024 -0.403 1.00 95.88 92 ASP A CA 1
ATOM 713 C C . ASP A 1 92 ? -7.761 8.560 -1.699 1.00 95.88 92 ASP A C 1
ATOM 715 O O . ASP A 1 92 ? -7.135 8.579 -2.761 1.00 95.88 92 ASP A O 1
ATOM 719 N N . GLY A 1 93 ? -9.007 9.043 -1.628 1.00 93.31 93 GLY A N 1
ATOM 720 C CA . GLY A 1 93 ? -9.720 9.522 -2.817 1.00 93.31 93 GLY A CA 1
ATOM 721 C C . GLY A 1 93 ? -9.078 10.754 -3.469 1.00 93.31 93 GLY A C 1
ATOM 722 O O . GLY A 1 93 ? -9.353 11.055 -4.625 1.00 93.31 93 GLY A O 1
ATOM 723 N N . LYS A 1 94 ? -8.208 11.469 -2.742 1.00 93.19 94 LYS A N 1
ATOM 724 C CA . LYS A 1 94 ? -7.454 12.632 -3.242 1.00 93.19 94 LYS A CA 1
ATOM 725 C C . LYS A 1 94 ? -6.068 12.276 -3.785 1.00 93.19 94 LYS A C 1
ATOM 727 O O . LYS A 1 94 ? -5.369 13.184 -4.232 1.00 93.19 94 LYS A O 1
ATOM 732 N N . GLN A 1 95 ? -5.647 11.017 -3.684 1.00 95.69 95 GLN A N 1
ATOM 733 C CA . GLN A 1 95 ? -4.312 10.536 -4.045 1.00 95.69 95 GLN A CA 1
ATOM 734 C C . GLN A 1 95 ? -3.151 11.326 -3.426 1.00 95.69 95 GLN A C 1
ATOM 736 O O . GLN A 1 95 ? -2.099 11.543 -4.028 1.00 95.69 95 GLN A O 1
ATOM 741 N N . LYS A 1 96 ? -3.338 11.759 -2.177 1.00 95.31 96 LYS A N 1
ATOM 742 C CA . LYS A 1 96 ? -2.322 12.455 -1.371 1.00 95.31 96 LYS A CA 1
ATOM 743 C C . LYS A 1 96 ? -1.803 11.602 -0.227 1.00 95.31 96 LYS A C 1
ATOM 745 O O . LYS A 1 96 ? -0.781 11.955 0.364 1.00 95.31 96 LYS A O 1
ATOM 750 N N . THR A 1 97 ? -2.490 10.511 0.090 1.00 96.75 97 THR A N 1
ATOM 751 C CA . THR A 1 97 ? -2.163 9.649 1.221 1.00 96.75 97 THR A CA 1
ATOM 752 C C . THR A 1 97 ? -2.242 8.197 0.788 1.00 96.75 97 THR A C 1
ATOM 754 O O . THR A 1 97 ? -3.276 7.745 0.306 1.00 96.75 97 THR A O 1
ATOM 757 N N . ILE A 1 98 ? -1.153 7.465 0.982 1.00 98.19 98 ILE A N 1
ATOM 758 C CA . ILE A 1 98 ? -1.054 6.033 0.722 1.00 98.19 98 ILE A CA 1
ATOM 759 C C . ILE A 1 98 ? -0.850 5.314 2.042 1.00 98.19 98 ILE A C 1
ATOM 761 O O . ILE A 1 98 ? -0.099 5.767 2.906 1.00 98.19 98 I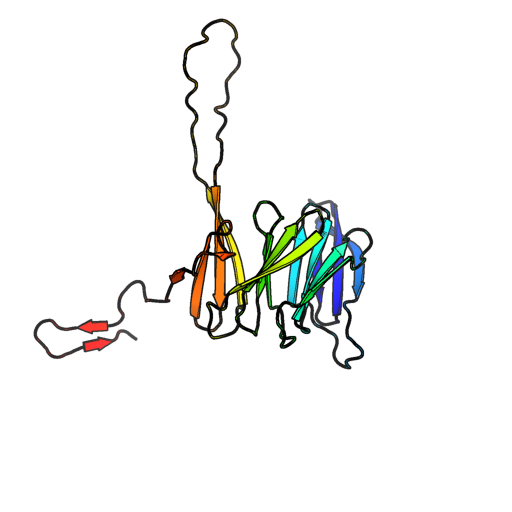LE A O 1
ATOM 765 N N . PHE A 1 99 ? -1.502 4.170 2.177 1.00 98.38 99 PHE A N 1
ATOM 766 C CA . PHE A 1 99 ? -1.329 3.274 3.303 1.00 98.38 99 PHE A CA 1
ATOM 767 C C . PHE A 1 99 ? -0.695 1.975 2.835 1.00 98.38 99 PHE A C 1
ATOM 769 O O . PHE A 1 99 ? -1.056 1.455 1.780 1.00 98.38 99 PHE A O 1
ATOM 776 N N . ALA A 1 100 ? 0.237 1.462 3.633 1.00 98.38 100 ALA A N 1
ATOM 777 C CA . ALA A 1 100 ? 0.970 0.241 3.341 1.00 98.38 100 ALA A CA 1
ATOM 778 C C . ALA A 1 100 ? 1.006 -0.688 4.550 1.00 98.38 100 ALA A C 1
ATOM 780 O O . ALA A 1 100 ? 1.256 -0.253 5.680 1.00 98.38 100 ALA A O 1
ATOM 781 N N . SER A 1 101 ? 0.769 -1.974 4.314 1.00 98.12 101 SER A N 1
ATOM 782 C CA . SER A 1 101 ? 0.778 -2.992 5.359 1.00 98.12 101 SER A CA 1
ATOM 783 C C . SER A 1 101 ? 1.170 -4.365 4.822 1.00 98.12 101 SER A C 1
ATOM 785 O O . SER A 1 101 ? 1.263 -4.566 3.612 1.00 98.12 101 SER A O 1
ATOM 787 N N . GLY A 1 102 ? 1.429 -5.306 5.725 1.00 97.12 102 GLY A N 1
ATOM 788 C CA . GLY A 1 102 ? 1.910 -6.632 5.368 1.00 97.12 102 GLY A CA 1
ATOM 789 C C . GLY A 1 102 ? 2.221 -7.499 6.582 1.00 97.12 102 GLY A C 1
ATOM 790 O O . GLY A 1 102 ? 1.489 -7.460 7.577 1.00 97.12 102 GLY A O 1
ATOM 791 N N . LEU A 1 103 ? 3.300 -8.280 6.495 1.00 96.62 103 LEU A N 1
ATOM 792 C CA . LEU A 1 103 ? 3.648 -9.312 7.485 1.00 96.62 103 LEU A CA 1
ATOM 793 C C . LEU A 1 103 ? 3.948 -8.747 8.883 1.00 96.62 103 LEU A C 1
ATOM 795 O O . LEU A 1 103 ? 3.558 -9.336 9.884 1.00 96.62 103 LEU A O 1
ATOM 799 N N . ASP A 1 104 ? 4.538 -7.553 8.991 1.00 93.06 104 ASP A N 1
ATOM 800 C CA . ASP A 1 104 ? 4.833 -6.949 10.302 1.00 93.06 104 ASP A CA 1
ATOM 801 C C . ASP A 1 104 ? 3.584 -6.367 11.006 1.00 93.06 104 ASP A C 1
ATOM 803 O O . ASP A 1 104 ? 3.699 -5.608 11.961 1.00 93.06 104 ASP A O 1
ATOM 807 N N . SER A 1 105 ? 2.360 -6.649 10.541 1.00 94.25 105 SER A N 1
ATOM 808 C CA . SER A 1 105 ? 1.089 -6.201 11.157 1.00 94.25 105 SER A CA 1
ATOM 809 C C . SER A 1 105 ? 0.915 -4.671 11.312 1.00 94.25 105 SER A C 1
ATOM 811 O O . SER A 1 105 ? -0.080 -4.201 11.876 1.00 94.25 105 SER A O 1
ATOM 813 N N . ARG A 1 106 ? 1.890 -3.875 10.848 1.00 94.69 106 ARG A N 1
ATOM 814 C CA . ARG A 1 106 ? 1.904 -2.408 10.883 1.00 94.69 106 ARG A CA 1
ATOM 815 C C . ARG A 1 106 ? 1.196 -1.855 9.665 1.00 94.69 106 ARG A C 1
ATOM 817 O O . ARG A 1 106 ? 1.406 -2.335 8.558 1.00 94.69 106 ARG A O 1
ATOM 824 N N . ILE A 1 107 ? 0.433 -0.795 9.857 1.00 97.12 107 ILE A N 1
ATOM 825 C CA . ILE A 1 107 ? -0.140 0.031 8.802 1.00 97.12 107 ILE A CA 1
ATOM 826 C C . ILE A 1 107 ? 0.590 1.366 8.851 1.00 97.12 107 ILE A C 1
ATOM 828 O O . ILE A 1 107 ? 0.450 2.110 9.823 1.00 97.12 107 ILE A O 1
ATOM 832 N N . VAL A 1 108 ? 1.371 1.655 7.818 1.00 97.06 108 VAL A N 1
ATOM 833 C CA . VAL A 1 108 ? 2.121 2.905 7.671 1.00 97.06 108 VAL A CA 1
ATOM 834 C C . VAL A 1 108 ? 1.356 3.861 6.771 1.00 97.06 108 VAL A C 1
ATOM 836 O O . VAL A 1 108 ? 0.792 3.441 5.766 1.00 97.06 108 VAL A O 1
ATOM 839 N N . CYS A 1 109 ? 1.357 5.141 7.127 1.00 97.44 109 CYS A N 1
ATOM 840 C CA . CYS A 1 109 ? 0.810 6.239 6.341 1.00 97.44 109 CYS A CA 1
ATOM 841 C C . CYS A 1 109 ? 1.940 7.022 5.670 1.00 97.44 109 CYS A C 1
ATOM 843 O O . CYS A 1 109 ? 2.803 7.595 6.344 1.00 97.44 109 CYS A O 1
ATOM 845 N N . ILE A 1 110 ? 1.903 7.082 4.343 1.00 97.75 110 ILE A N 1
ATOM 846 C CA . ILE A 1 110 ? 2.832 7.825 3.497 1.00 97.75 110 ILE A CA 1
ATOM 847 C C . ILE A 1 110 ? 2.053 8.961 2.839 1.00 97.75 110 ILE A C 1
ATOM 849 O O . ILE A 1 110 ? 1.082 8.727 2.124 1.00 97.75 110 ILE A O 1
ATOM 853 N N . ARG A 1 111 ? 2.463 10.207 3.078 1.00 95.81 111 ARG A N 1
ATOM 854 C CA . ARG A 1 111 ? 1.730 11.397 2.630 1.00 95.81 111 ARG A CA 1
ATOM 855 C C . ARG A 1 111 ? 2.560 12.235 1.668 1.00 95.81 111 ARG A C 1
ATOM 857 O O . ARG A 1 111 ? 3.758 12.414 1.881 1.00 95.81 111 ARG A O 1
ATOM 864 N N . LYS A 1 112 ? 1.908 12.789 0.646 1.00 94.06 112 LYS A N 1
ATOM 865 C CA . LYS A 1 112 ? 2.487 13.772 -0.276 1.00 94.06 112 LYS A CA 1
ATOM 866 C C . LYS A 1 112 ? 2.493 15.144 0.414 1.00 94.06 112 LYS A C 1
ATOM 868 O O . LYS A 1 112 ? 1.438 15.749 0.605 1.00 94.06 112 LYS A O 1
ATOM 873 N N . GLN A 1 113 ? 3.666 15.621 0.824 1.00 92.06 113 GLN A N 1
ATOM 874 C CA . GLN A 1 113 ? 3.886 16.934 1.445 1.00 92.06 113 GLN A CA 1
ATOM 875 C C . GLN A 1 113 ? 4.931 17.707 0.637 1.00 92.06 113 GLN A C 1
ATOM 877 O O . GLN A 1 113 ? 6.002 17.178 0.348 1.00 92.06 113 GLN A O 1
ATOM 882 N N . GLY A 1 114 ? 4.617 18.938 0.219 1.00 88.69 114 GLY A N 1
ATOM 883 C CA . GLY A 1 114 ? 5.533 19.744 -0.605 1.00 88.69 114 GLY A CA 1
ATOM 884 C C . GLY A 1 114 ? 5.977 19.043 -1.899 1.00 88.69 114 GLY A C 1
ATOM 885 O O . GLY A 1 114 ? 7.132 19.149 -2.292 1.00 88.69 114 GLY A O 1
ATOM 886 N N . GLY A 1 115 ? 5.095 18.242 -2.509 1.00 87.44 115 GLY A N 1
ATOM 887 C CA . GLY A 1 115 ? 5.398 17.451 -3.709 1.00 87.44 115 GLY A CA 1
ATOM 888 C C . GLY A 1 115 ? 6.186 16.157 -3.465 1.00 87.44 115 GLY A C 1
ATOM 889 O O . GLY A 1 115 ? 6.362 15.382 -4.399 1.00 87.44 115 GLY A O 1
ATOM 890 N N . ARG A 1 116 ? 6.616 15.874 -2.229 1.00 91.06 116 ARG A N 1
ATOM 891 C CA . ARG A 1 116 ? 7.406 14.683 -1.880 1.00 91.06 116 ARG A CA 1
ATOM 892 C C . ARG A 1 116 ? 6.602 13.702 -1.035 1.00 91.06 116 ARG A C 1
ATOM 894 O O . ARG A 1 116 ? 5.821 14.106 -0.178 1.00 91.06 116 ARG A O 1
ATOM 901 N N . TRP A 1 117 ? 6.816 12.408 -1.249 1.00 96.12 117 TRP A N 1
ATOM 902 C CA . TRP A 1 117 ? 6.224 11.352 -0.427 1.00 96.12 117 TRP A CA 1
ATOM 903 C C . TRP A 1 117 ? 7.060 11.113 0.828 1.00 96.12 117 TRP A C 1
ATOM 905 O O . TRP A 1 117 ? 8.267 10.874 0.746 1.00 96.12 117 TRP A O 1
ATOM 915 N N . ILE A 1 118 ? 6.417 11.186 1.992 1.00 95.31 118 ILE A N 1
ATOM 916 C CA . ILE A 1 118 ? 7.069 11.064 3.298 1.00 95.31 118 ILE A CA 1
ATOM 917 C C . ILE A 1 118 ? 6.273 10.081 4.156 1.00 95.31 118 ILE A C 1
ATOM 919 O O . ILE A 1 118 ? 5.054 10.208 4.274 1.00 95.31 118 ILE A O 1
ATOM 923 N N . SER A 1 119 ? 6.954 9.101 4.753 1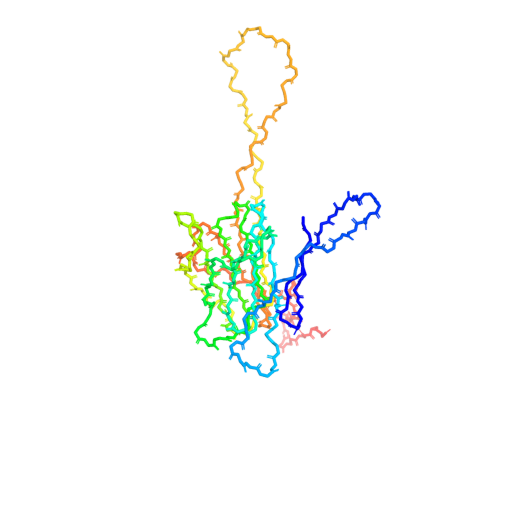.00 95.00 119 SER A N 1
ATOM 924 C CA . SER A 1 119 ? 6.361 8.223 5.767 1.00 95.00 119 SER A CA 1
ATOM 925 C C . SER A 1 119 ? 6.132 9.023 7.052 1.00 95.00 119 SER A C 1
ATOM 927 O O . SER A 1 119 ? 7.046 9.688 7.532 1.00 95.00 119 SER A O 1
ATOM 929 N N . THR A 1 120 ? 4.906 9.022 7.575 1.00 93.56 120 THR A N 1
ATOM 930 C CA . THR A 1 120 ? 4.488 9.950 8.643 1.00 93.56 120 THR A CA 1
ATOM 931 C C . THR A 1 120 ? 4.149 9.262 9.955 1.00 93.56 120 THR A C 1
ATOM 933 O O . THR A 1 120 ? 4.591 9.689 11.017 1.00 93.56 120 THR A O 1
ATOM 936 N N . THR A 1 121 ? 3.303 8.238 9.930 1.00 94.69 121 THR A N 1
ATOM 937 C CA . THR A 1 121 ? 2.802 7.586 11.145 1.00 94.69 121 THR A CA 1
ATOM 938 C C . THR A 1 121 ? 2.527 6.124 10.857 1.00 94.69 121 THR A C 1
ATOM 940 O O . THR A 1 121 ? 2.145 5.774 9.742 1.00 94.69 121 THR A O 1
ATOM 943 N N . ALA A 1 122 ? 2.703 5.277 11.865 1.00 95.06 122 ALA A N 1
ATOM 944 C CA . ALA A 1 122 ? 2.418 3.858 11.786 1.00 95.06 122 ALA A CA 1
ATOM 945 C C . ALA A 1 122 ? 1.547 3.423 12.966 1.00 95.06 122 ALA A C 1
ATOM 947 O O . ALA A 1 122 ? 1.788 3.831 14.100 1.00 95.06 122 ALA A O 1
ATOM 948 N N . HIS A 1 123 ? 0.575 2.553 12.702 1.00 95.88 123 HIS A N 1
ATOM 949 C CA . HIS A 1 123 ? -0.239 1.890 13.723 1.00 95.88 123 HIS A CA 1
ATOM 950 C C . HIS A 1 123 ? -0.098 0.378 13.608 1.00 95.88 123 HIS A C 1
ATOM 952 O O . HIS A 1 123 ? 0.069 -0.139 12.510 1.00 95.88 123 HIS A O 1
ATOM 958 N N . ARG A 1 124 ? -0.226 -0.356 14.717 1.00 95.38 124 ARG A N 1
ATOM 959 C CA . ARG A 1 124 ? -0.206 -1.832 14.729 1.00 95.38 124 ARG A CA 1
ATOM 960 C C . ARG A 1 124 ? -1.512 -2.391 15.311 1.00 95.38 124 ARG A C 1
ATOM 962 O O . ARG A 1 124 ? -1.533 -2.861 16.447 1.00 95.38 124 ARG A O 1
ATOM 969 N N . PRO A 1 125 ? -2.651 -2.259 14.602 1.00 94.50 125 PRO A N 1
ATOM 970 C CA . PRO A 1 125 ? -3.946 -2.692 15.133 1.00 94.50 125 PRO A CA 1
ATOM 971 C C . PRO A 1 125 ? -4.131 -4.215 15.148 1.00 94.50 125 PRO A C 1
ATOM 973 O O . PRO A 1 125 ? -4.874 -4.720 16.003 1.00 94.50 125 PRO A O 1
ATOM 976 N N . HIS A 1 126 ? -3.473 -4.910 14.218 1.00 95.19 126 HIS A N 1
ATOM 977 C CA . HIS A 1 126 ? -3.513 -6.357 14.047 1.00 95.19 126 HIS A CA 1
ATOM 978 C C . HIS A 1 126 ? -2.404 -7.037 14.855 1.00 95.19 126 HIS A C 1
ATOM 980 O O . HIS A 1 126 ? -1.377 -6.429 15.159 1.00 95.19 126 HIS A O 1
ATOM 986 N N . THR A 1 127 ? -2.624 -8.302 15.212 1.00 94.62 127 THR A N 1
ATOM 987 C CA . THR A 1 127 ? -1.616 -9.147 15.880 1.00 94.62 127 THR A CA 1
ATOM 988 C C . THR A 1 127 ? -0.875 -10.076 14.920 1.00 94.62 127 THR A C 1
ATOM 990 O O . THR A 1 127 ? 0.112 -10.676 15.324 1.00 94.62 127 THR A O 1
ATOM 993 N N . HIS A 1 128 ? -1.350 -10.191 13.680 1.00 94.81 128 HIS A N 1
ATOM 994 C CA . HIS A 1 128 ? -0.752 -10.983 12.605 1.00 94.81 128 HIS A CA 1
ATOM 995 C C . HIS A 1 128 ? -0.773 -10.171 11.305 1.00 94.81 128 HIS A C 1
ATOM 997 O O . HIS A 1 128 ? -1.247 -9.031 11.285 1.00 94.81 128 HIS A O 1
ATOM 1003 N N . ASP A 1 129 ? -0.281 -10.771 10.224 1.00 96.44 129 ASP A N 1
ATOM 1004 C CA . ASP A 1 129 ? -0.237 -10.196 8.884 1.00 96.44 129 ASP A CA 1
ATOM 1005 C C . ASP A 1 129 ? -1.521 -9.458 8.506 1.00 96.44 129 ASP A C 1
ATOM 1007 O O . ASP A 1 129 ? -2.632 -9.978 8.658 1.00 96.44 129 ASP A O 1
ATOM 1011 N N . VAL A 1 130 ? -1.355 -8.285 7.906 1.00 97.50 130 VAL A N 1
ATOM 1012 C CA . VAL A 1 130 ? -2.437 -7.590 7.211 1.00 97.50 130 VAL A CA 1
ATOM 1013 C C . VAL A 1 130 ? -2.401 -8.013 5.751 1.00 97.50 130 VAL A C 1
ATOM 1015 O O . VAL A 1 130 ? -1.381 -7.864 5.080 1.00 97.50 130 VAL A O 1
ATOM 1018 N N . LYS A 1 131 ? -3.513 -8.562 5.264 1.00 96.31 131 LYS A N 1
ATOM 1019 C CA . LYS A 1 131 ? -3.633 -9.087 3.896 1.00 96.31 131 LYS A CA 1
ATOM 1020 C C . LYS A 1 131 ? -4.367 -8.133 2.962 1.00 96.31 131 LYS A C 1
ATOM 1022 O O . LYS A 1 131 ? -4.196 -8.225 1.755 1.00 96.31 131 LYS A O 1
ATOM 1027 N N . ALA A 1 132 ? -5.178 -7.229 3.507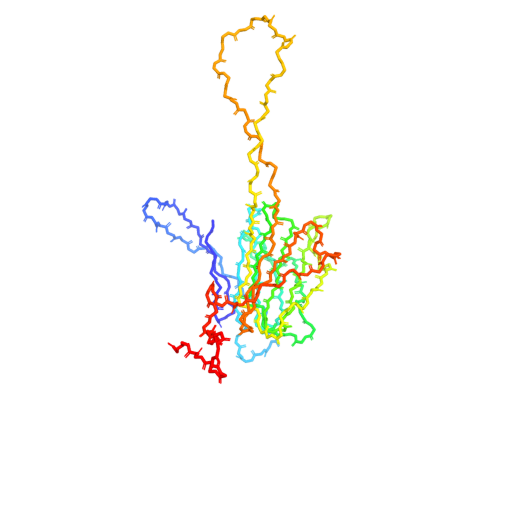 1.00 96.94 132 ALA A N 1
ATOM 1028 C CA . ALA A 1 132 ? -5.967 -6.303 2.711 1.00 96.94 132 ALA A CA 1
ATOM 1029 C C . ALA A 1 132 ? -6.062 -4.929 3.372 1.00 96.94 132 ALA A C 1
ATOM 1031 O O . ALA A 1 132 ? -6.240 -4.812 4.588 1.00 96.94 132 ALA A O 1
ATOM 1032 N N . LEU A 1 133 ? -5.997 -3.899 2.533 1.00 98.25 133 LEU A N 1
ATOM 1033 C CA . LEU A 1 133 ? -6.309 -2.518 2.862 1.00 98.25 133 LEU A CA 1
ATOM 1034 C C . LEU A 1 133 ? -7.279 -1.982 1.812 1.00 98.25 133 LEU A C 1
ATOM 1036 O O . LEU A 1 133 ? -7.121 -2.259 0.624 1.00 98.25 133 LEU A O 1
ATOM 1040 N N . CYS A 1 134 ? -8.255 -1.187 2.229 1.00 97.75 134 CYS A N 1
ATOM 1041 C CA . CYS A 1 134 ? -9.083 -0.430 1.301 1.00 97.75 134 CYS A CA 1
ATOM 1042 C C . CYS A 1 134 ? -9.520 0.902 1.906 1.00 97.75 134 CYS A C 1
ATOM 1044 O O . CYS A 1 134 ? -9.581 1.069 3.127 1.00 97.75 134 CYS A O 1
ATOM 1046 N N . VAL A 1 135 ? -9.834 1.858 1.035 1.00 96.94 135 VAL A N 1
ATOM 1047 C CA . VAL A 1 135 ? -10.442 3.125 1.432 1.00 96.94 135 VAL A CA 1
ATOM 1048 C C . VAL A 1 135 ? -11.924 3.088 1.097 1.00 96.94 135 VAL A C 1
ATOM 1050 O O . VAL A 1 135 ? -12.322 2.756 -0.017 1.00 96.94 135 VAL A O 1
ATOM 1053 N N . TYR A 1 136 ? -12.741 3.433 2.085 1.00 94.12 136 TYR A N 1
ATOM 1054 C CA . TYR A 1 136 ? -14.181 3.572 1.961 1.00 94.12 136 TYR A CA 1
ATOM 1055 C C . TYR A 1 136 ? -14.587 5.035 2.149 1.00 94.12 136 TYR A C 1
ATOM 1057 O O . TYR A 1 136 ? -14.361 5.632 3.204 1.00 94.12 136 TYR A O 1
ATOM 1065 N N . THR A 1 137 ? -15.248 5.603 1.143 1.00 91.31 137 THR A N 1
ATOM 1066 C CA . THR A 1 137 ? -15.757 6.977 1.178 1.00 91.31 137 THR A CA 1
ATOM 1067 C C . THR A 1 137 ? -17.245 6.975 1.520 1.00 91.31 137 THR A C 1
ATOM 1069 O O . THR A 1 137 ? -18.094 6.612 0.703 1.00 91.31 137 THR A O 1
ATOM 1072 N N . LYS A 1 138 ? -17.599 7.453 2.718 1.00 86.62 138 LYS A N 1
ATOM 1073 C CA . LYS A 1 138 ? -18.996 7.682 3.098 1.00 86.62 138 LYS A CA 1
ATOM 1074 C C . LYS A 1 138 ? -19.487 8.965 2.433 1.00 86.62 138 LYS A C 1
ATOM 1076 O O . LYS A 1 138 ? -19.185 10.060 2.906 1.00 86.62 138 LYS A O 1
ATOM 1081 N N . ARG A 1 139 ? -20.263 8.842 1.357 1.00 80.75 139 ARG A N 1
ATOM 1082 C CA . ARG A 1 139 ? -20.883 9.989 0.675 1.00 80.75 139 ARG A CA 1
ATOM 1083 C C . ARG A 1 139 ? -22.044 10.535 1.510 1.00 80.75 139 ARG A C 1
ATOM 1085 O O . ARG A 1 139 ? -22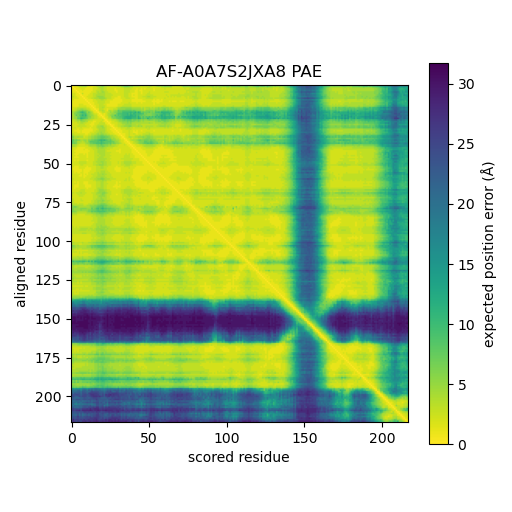.957 9.790 1.858 1.00 80.75 139 ARG A O 1
ATOM 1092 N N . LYS A 1 140 ? -22.032 11.836 1.808 1.00 73.94 140 LYS A N 1
ATOM 1093 C CA . LYS A 1 140 ? -23.209 12.563 2.300 1.00 73.94 140 LYS A CA 1
ATOM 1094 C C . LYS A 1 140 ? -23.770 13.366 1.134 1.00 73.94 140 LYS A C 1
ATOM 1096 O O . LYS A 1 140 ? -23.060 14.190 0.564 1.00 73.94 140 LYS A O 1
ATOM 1101 N N . VAL A 1 141 ? -25.017 13.099 0.757 1.00 71.56 141 VAL A N 1
ATOM 1102 C CA . VAL A 1 141 ? -25.724 13.938 -0.213 1.00 71.56 141 VAL A CA 1
ATOM 1103 C C . VAL A 1 141 ? -26.150 15.196 0.529 1.00 71.56 141 VAL A C 1
ATOM 1105 O O . VAL A 1 141 ? -26.968 15.120 1.443 1.00 71.56 141 VAL A O 1
ATOM 1108 N N . VAL A 1 142 ? -25.565 16.338 0.175 1.00 66.69 142 VAL A N 1
ATOM 1109 C CA . VAL A 1 142 ? -26.043 17.639 0.640 1.00 66.69 142 VAL A CA 1
ATOM 1110 C C . VAL A 1 142 ? -26.805 18.268 -0.516 1.00 66.69 142 VAL A C 1
ATOM 1112 O O . VAL A 1 142 ? -26.231 18.560 -1.564 1.00 66.69 142 VAL A O 1
ATOM 1115 N N . VAL A 1 143 ? -28.114 18.431 -0.339 1.00 68.31 143 VAL A N 1
ATOM 1116 C CA . VAL A 1 143 ? -28.932 19.239 -1.242 1.00 68.31 143 VAL A CA 1
ATOM 1117 C C . VAL A 1 143 ? -28.812 20.673 -0.742 1.00 68.31 143 VAL A C 1
ATOM 1119 O O . VAL A 1 143 ? -29.287 20.980 0.348 1.00 68.31 143 VAL A O 1
ATOM 1122 N N . LYS A 1 144 ? -28.128 21.541 -1.493 1.00 58.66 144 LYS A N 1
ATOM 1123 C CA . LYS A 1 144 ? -28.238 22.984 -1.260 1.00 58.66 144 LYS A CA 1
ATOM 1124 C C . LYS A 1 144 ? -29.596 23.424 -1.804 1.00 58.66 144 LYS A C 1
ATOM 1126 O O . LYS A 1 144 ? -29.825 23.311 -3.005 1.00 58.66 144 LYS A O 1
ATOM 1131 N N . ALA A 1 145 ? -30.484 23.893 -0.933 1.00 55.97 145 ALA A N 1
ATOM 1132 C CA . ALA A 1 145 ? -31.599 24.720 -1.371 1.00 55.97 145 ALA A CA 1
ATOM 1133 C C . ALA A 1 145 ? -31.019 26.066 -1.835 1.00 55.97 145 ALA A C 1
ATOM 1135 O O . ALA A 1 145 ? -30.141 26.616 -1.164 1.00 55.97 145 ALA A O 1
ATOM 1136 N N . LYS A 1 146 ? -31.443 26.565 -3.002 1.00 59.34 146 LYS A N 1
ATOM 1137 C CA . LYS A 1 146 ? -31.226 27.975 -3.342 1.00 59.34 146 LYS A CA 1
ATOM 1138 C C . LYS A 1 146 ? -32.033 28.803 -2.339 1.00 59.34 146 LYS A C 1
ATOM 1140 O O . LYS A 1 146 ? -33.182 28.467 -2.078 1.00 59.34 146 LYS A O 1
ATOM 1145 N N . ASN A 1 147 ? -31.428 29.841 -1.768 1.00 46.19 147 ASN A N 1
ATOM 1146 C CA . ASN A 1 147 ? -32.197 30.878 -1.091 1.00 46.19 147 ASN A CA 1
ATOM 1147 C C . ASN A 1 147 ? -32.889 31.697 -2.188 1.00 46.19 147 ASN A C 1
ATOM 1149 O O . ASN A 1 147 ? -32.213 32.236 -3.067 1.00 46.19 147 ASN A O 1
ATOM 1153 N N . ASP A 1 148 ? -34.217 31.731 -2.159 1.00 50.09 148 ASP A N 1
ATOM 1154 C CA . ASP A 1 148 ? -35.066 32.447 -3.111 1.00 50.09 148 ASP A CA 1
ATOM 1155 C C . ASP A 1 148 ? -35.069 33.960 -2.826 1.00 50.09 148 ASP A C 1
ATOM 1157 O O . ASP A 1 148 ? -36.078 34.508 -2.397 1.00 50.09 148 ASP A O 1
ATOM 1161 N N . GLU A 1 149 ? -33.949 34.653 -3.057 1.00 50.69 149 GLU A N 1
ATOM 1162 C CA . GLU A 1 149 ? -33.907 36.127 -2.953 1.00 50.69 149 GLU A CA 1
ATOM 1163 C C . GLU A 1 149 ? -33.387 36.869 -4.192 1.00 50.69 149 GLU A C 1
ATOM 1165 O O . GLU A 1 149 ? -33.279 38.087 -4.164 1.00 50.69 149 GLU A O 1
ATOM 1170 N N . GLU A 1 150 ? -33.197 36.208 -5.337 1.00 44.31 150 GLU A N 1
ATOM 1171 C CA . GLU A 1 150 ? -33.047 36.924 -6.616 1.00 44.31 150 GLU A CA 1
ATOM 1172 C C . GLU A 1 150 ? -33.926 36.303 -7.700 1.00 44.31 150 GLU A C 1
ATOM 1174 O O . GLU A 1 150 ? -33.496 35.586 -8.605 1.00 44.31 150 GLU A O 1
ATOM 1179 N N . SER A 1 151 ? -35.217 36.608 -7.587 1.00 43.22 151 SER A N 1
ATOM 1180 C CA . SER A 1 151 ? -36.138 36.547 -8.714 1.00 43.22 151 SER A CA 1
ATOM 1181 C C . SER A 1 151 ? -35.934 37.795 -9.568 1.00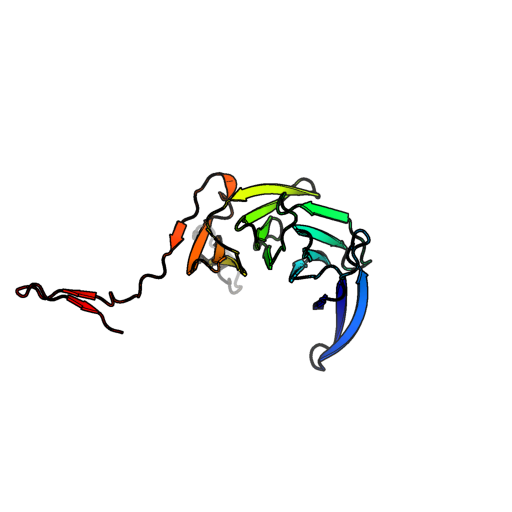 43.22 151 SER A C 1
ATOM 1183 O O . SER A 1 151 ? -36.433 38.854 -9.205 1.00 43.22 151 SER A O 1
ATOM 1185 N N . GLN A 1 152 ? -35.235 37.673 -10.698 1.00 45.00 152 GLN A N 1
ATOM 1186 C CA . GLN A 1 152 ? -35.740 38.135 -11.999 1.00 45.00 152 GLN A CA 1
ATOM 1187 C C . GLN A 1 152 ? -34.785 37.750 -13.144 1.00 45.00 152 GLN A C 1
ATOM 1189 O O . GLN A 1 152 ? -33.608 38.090 -13.154 1.00 45.00 152 GLN A O 1
ATOM 1194 N N . ASN A 1 153 ? -35.367 37.080 -14.145 1.00 41.75 153 ASN A N 1
ATOM 1195 C CA . ASN A 1 153 ? -34.852 36.794 -15.489 1.00 41.75 153 ASN A CA 1
ATOM 1196 C C . ASN A 1 153 ? -33.720 35.762 -15.654 1.00 41.75 153 ASN A C 1
ATOM 1198 O O . ASN A 1 153 ? -32.556 36.113 -15.824 1.00 41.75 153 ASN A O 1
ATOM 1202 N N . ARG A 1 154 ? -34.102 34.489 -15.843 1.00 40.59 154 ARG A N 1
ATOM 1203 C CA . ARG A 1 154 ? -34.045 33.794 -17.156 1.00 40.59 154 ARG A CA 1
ATOM 1204 C C . ARG A 1 154 ? -34.367 32.302 -17.021 1.00 40.59 154 ARG A C 1
ATOM 1206 O O . ARG A 1 154 ? -33.835 31.607 -16.162 1.00 40.59 154 ARG A O 1
ATOM 1213 N N . GLU A 1 155 ? -35.201 31.818 -17.936 1.00 46.72 155 GLU A N 1
ATOM 1214 C CA . GLU A 1 155 ? -35.454 30.403 -18.193 1.00 46.72 155 GLU A CA 1
ATOM 1215 C C . GLU A 1 155 ? -34.155 29.685 -18.580 1.00 46.72 155 GLU A C 1
ATOM 1217 O O . GLU A 1 155 ? -33.537 29.971 -19.602 1.00 46.72 155 GLU A O 1
ATOM 1222 N N . SER A 1 156 ? -33.714 28.747 -17.749 1.00 40.56 156 SER A N 1
ATOM 1223 C CA . SER A 1 156 ? -32.889 27.607 -18.161 1.00 40.56 156 SER A CA 1
ATOM 1224 C C . SER A 1 156 ? -32.867 26.593 -17.018 1.00 40.56 156 SER A C 1
ATOM 1226 O O . SER A 1 156 ? -32.639 26.941 -15.862 1.00 40.56 156 SER A O 1
ATOM 1228 N N . GLY A 1 157 ? -33.189 25.335 -17.337 1.00 43.44 157 GLY A N 1
ATOM 1229 C CA . GLY A 1 157 ? -33.379 24.247 -16.376 1.00 43.44 157 GLY A CA 1
ATOM 1230 C C . GLY A 1 157 ? -32.200 24.087 -15.415 1.00 43.44 157 GLY A C 1
ATOM 1231 O O . GLY A 1 157 ? -31.158 23.535 -15.766 1.00 43.44 157 GLY A O 1
ATOM 1232 N N . GLY A 1 158 ? -32.380 24.561 -14.182 1.00 39.50 158 GLY A N 1
ATOM 1233 C CA . GLY A 1 158 ? -31.378 24.485 -13.128 1.00 39.50 158 GLY A CA 1
ATOM 1234 C C . GLY A 1 158 ? -31.234 23.057 -12.610 1.00 39.50 158 GLY A C 1
ATOM 1235 O O . GLY A 1 158 ? -32.067 22.572 -11.847 1.00 39.50 158 GLY A O 1
ATOM 1236 N N . ARG A 1 159 ? -30.157 22.369 -12.995 1.00 47.62 159 ARG A N 1
ATOM 1237 C CA . ARG A 1 159 ? -29.738 21.121 -12.344 1.00 47.62 159 ARG A CA 1
ATOM 1238 C C . ARG A 1 159 ? -29.259 21.456 -10.930 1.00 47.62 159 ARG A C 1
ATOM 1240 O O . ARG A 1 159 ? -28.254 22.140 -10.775 1.00 47.62 159 ARG A O 1
ATOM 1247 N N . ASN A 1 160 ? -29.958 20.958 -9.909 1.00 48.31 160 ASN A N 1
ATOM 1248 C CA . ASN A 1 160 ? -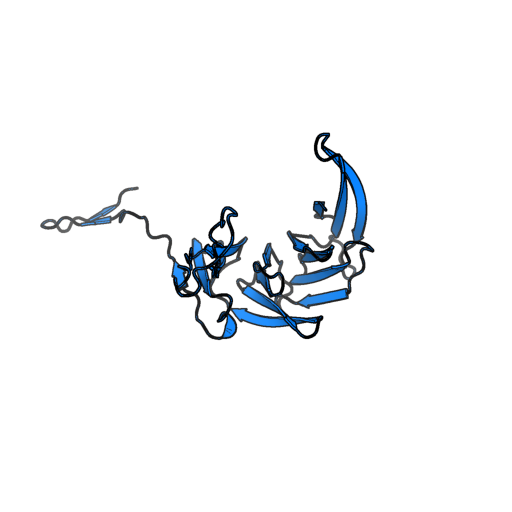29.502 21.025 -8.518 1.00 48.31 160 ASN A CA 1
ATOM 1249 C C . ASN A 1 160 ? -28.074 20.467 -8.400 1.00 48.31 160 ASN A C 1
ATOM 1251 O O . ASN A 1 160 ? -27.836 19.284 -8.664 1.00 48.31 160 ASN A O 1
ATOM 1255 N N . GLU A 1 161 ? -27.131 21.311 -7.992 1.00 50.50 161 GLU A N 1
ATOM 1256 C CA . GLU A 1 161 ? -25.732 20.936 -7.816 1.00 50.50 161 GLU A CA 1
ATOM 1257 C C . GLU A 1 161 ? -25.583 20.150 -6.503 1.00 50.50 161 GLU A C 1
ATOM 1259 O O . GLU A 1 161 ? -25.602 20.695 -5.398 1.00 50.50 161 GLU A O 1
ATOM 1264 N N . LYS A 1 162 ? -25.516 18.818 -6.608 1.00 52.66 162 LYS A N 1
ATOM 1265 C CA . LYS A 1 162 ? -25.293 17.931 -5.458 1.00 52.66 162 LYS A CA 1
ATOM 1266 C C . LYS A 1 162 ? -23.825 18.020 -5.046 1.00 52.66 162 LYS A C 1
ATOM 1268 O O . LYS A 1 162 ? -22.962 17.457 -5.714 1.00 52.66 162 LYS A O 1
ATOM 1273 N N . VAL A 1 163 ? -23.540 18.679 -3.925 1.00 54.28 163 VAL A N 1
ATOM 1274 C CA . VAL A 1 163 ? -22.185 18.717 -3.356 1.00 54.28 163 VAL A CA 1
ATOM 1275 C C . VAL A 1 163 ? -21.986 17.497 -2.454 1.00 54.28 163 VAL A C 1
ATOM 1277 O O . VAL A 1 163 ? -22.728 17.284 -1.492 1.00 54.28 163 VAL A O 1
ATOM 1280 N N . PHE A 1 164 ? -20.974 16.682 -2.757 1.00 55.06 164 PHE A N 1
ATOM 1281 C CA . PHE A 1 164 ? -20.625 15.487 -1.986 1.00 55.06 164 PHE A CA 1
ATOM 1282 C C . PHE A 1 164 ? -19.490 15.795 -1.000 1.00 55.06 164 PHE A C 1
ATOM 1284 O O . PHE A 1 164 ? -18.314 15.658 -1.327 1.00 55.06 164 PHE A O 1
ATOM 1291 N N . ALA A 1 165 ? -19.827 16.176 0.232 1.00 60.53 165 ALA A N 1
ATOM 1292 C CA . ALA A 1 165 ? -18.860 16.232 1.331 1.00 60.53 165 ALA A CA 1
ATOM 1293 C C . ALA A 1 165 ? -18.768 14.840 1.981 1.00 60.53 165 ALA A C 1
ATOM 1295 O O . ALA A 1 165 ? -19.562 14.493 2.858 1.00 60.53 165 ALA A O 1
ATOM 1296 N N . GLY A 1 166 ? -17.870 13.990 1.474 1.00 73.38 166 GLY A N 1
ATOM 1297 C CA . GLY A 1 166 ? -17.693 12.621 1.960 1.00 73.38 166 GLY A CA 1
ATOM 1298 C C . GLY A 1 166 ? -16.586 12.493 3.007 1.00 73.38 166 GLY A C 1
ATOM 1299 O O . GLY A 1 166 ? -15.530 13.096 2.853 1.00 73.38 166 GLY A O 1
ATOM 1300 N N . LYS A 1 167 ? -16.812 11.684 4.050 1.00 89.75 167 LYS A N 1
ATOM 1301 C CA . LYS A 1 167 ? -15.773 11.303 5.026 1.00 89.75 167 LYS A CA 1
ATOM 1302 C C . LYS A 1 167 ? -15.141 9.982 4.603 1.00 89.75 167 LYS A C 1
ATOM 1304 O O . LYS A 1 167 ? -15.870 9.039 4.294 1.00 89.75 167 LYS A O 1
ATOM 1309 N N . GLU A 1 168 ? -13.816 9.900 4.620 1.00 94.31 168 GLU A N 1
ATOM 1310 C CA . GLU A 1 168 ? -13.087 8.699 4.206 1.00 94.31 168 GLU A CA 1
ATOM 1311 C C . GLU A 1 168 ? -12.570 7.890 5.392 1.00 94.31 168 GLU A C 1
ATOM 1313 O O . GLU A 1 168 ? -12.101 8.428 6.404 1.00 94.31 168 GLU A O 1
ATOM 1318 N N . PHE A 1 169 ? -12.659 6.575 5.242 1.00 96.06 169 PHE A N 1
ATOM 1319 C CA . PHE A 1 169 ? -12.221 5.602 6.221 1.00 96.06 169 PHE A CA 1
ATOM 1320 C C . PHE A 1 169 ? -11.225 4.646 5.584 1.00 96.06 169 PHE A C 1
ATOM 1322 O O . PHE A 1 169 ? -11.475 4.120 4.504 1.00 96.06 169 PHE A O 1
ATOM 1329 N N . LEU A 1 170 ? -10.124 4.389 6.279 1.00 97.69 170 LEU A N 1
ATOM 1330 C CA . LEU A 1 170 ? -9.242 3.274 5.964 1.00 97.69 170 LEU A CA 1
ATOM 1331 C C . LEU A 1 170 ? -9.788 2.031 6.657 1.00 97.69 170 LEU A C 1
ATOM 1333 O O . LEU A 1 170 ? -10.091 2.079 7.850 1.00 97.69 170 LEU A O 1
ATOM 1337 N N . VAL A 1 171 ? -9.874 0.928 5.928 1.00 97.50 171 VAL A N 1
ATOM 1338 C CA . VAL A 1 171 ? -10.274 -0.379 6.441 1.00 97.50 171 VAL A CA 1
ATOM 1339 C C . VAL A 1 171 ? -9.129 -1.360 6.217 1.00 97.50 171 VAL A C 1
ATOM 1341 O O . VAL A 1 171 ? -8.539 -1.388 5.138 1.00 97.50 171 VAL A O 1
ATOM 1344 N N . SER A 1 172 ? -8.808 -2.159 7.231 1.00 97.50 172 SER A N 1
ATOM 1345 C CA . SER A 1 172 ? -7.761 -3.176 7.171 1.00 97.50 172 SER A CA 1
ATOM 1346 C C . SER A 1 172 ? -8.266 -4.533 7.646 1.00 97.50 172 SER A C 1
ATOM 1348 O O . SER A 1 172 ? -9.038 -4.618 8.605 1.00 97.50 172 SER A O 1
ATOM 1350 N N . GLY A 1 173 ? -7.813 -5.593 6.978 1.00 96.31 173 GLY A N 1
ATOM 1351 C CA . GLY A 1 173 ? -8.125 -6.982 7.308 1.00 96.31 173 GLY A CA 1
ATOM 1352 C C . GLY A 1 173 ? -6.855 -7.819 7.408 1.00 96.31 173 GLY A C 1
ATOM 1353 O O . GLY A 1 173 ? -5.965 -7.712 6.557 1.00 96.31 173 GLY A O 1
ATOM 1354 N N . GLY A 1 174 ? -6.769 -8.646 8.448 1.00 94.12 174 GLY A N 1
ATOM 1355 C CA . GLY A 1 174 ? -5.601 -9.482 8.714 1.00 94.12 174 GLY A CA 1
ATOM 1356 C C . GLY A 1 174 ? -5.936 -10.948 8.960 1.00 94.12 174 GLY A C 1
ATOM 1357 O O . GLY A 1 174 ? -7.094 -11.316 9.158 1.00 94.12 174 GLY A O 1
ATOM 1358 N N . THR A 1 175 ? -4.896 -11.785 8.984 1.00 94.88 175 THR A N 1
ATOM 1359 C CA . THR A 1 175 ? -4.995 -13.222 9.315 1.00 94.88 175 THR A CA 1
ATOM 1360 C C . THR A 1 175 ? -5.509 -13.443 10.739 1.00 94.88 175 THR A C 1
ATOM 1362 O O . THR A 1 175 ? -6.086 -14.478 11.049 1.00 94.88 175 THR A O 1
ATOM 1365 N N . ASP A 1 176 ? -5.370 -12.439 11.606 1.00 92.81 176 ASP A N 1
ATOM 1366 C CA . ASP A 1 176 ? -5.898 -12.444 12.968 1.00 92.81 176 ASP A CA 1
ATOM 1367 C C . ASP A 1 176 ? -7.429 -12.322 13.051 1.00 92.81 176 ASP A C 1
ATOM 1369 O O . ASP A 1 176 ? -7.962 -12.134 14.146 1.00 92.81 176 ASP A O 1
ATOM 1373 N N . THR A 1 177 ? -8.133 -12.415 11.917 1.00 89.44 177 THR A N 1
ATOM 1374 C CA . THR A 1 177 ? -9.597 -12.345 11.771 1.00 89.44 177 THR A CA 1
ATOM 1375 C C . THR A 1 177 ? -10.217 -11.018 12.211 1.00 89.44 177 THR A C 1
ATOM 1377 O O . THR A 1 177 ? -11.437 -10.894 12.292 1.00 89.44 177 THR A O 1
ATOM 1380 N N . LYS A 1 178 ? -9.401 -9.990 12.476 1.00 90.12 178 LYS A N 1
ATOM 1381 C CA . LYS A 1 178 ? -9.893 -8.661 12.848 1.00 90.12 178 LYS A CA 1
ATOM 1382 C C . LYS A 1 178 ? -10.146 -7.834 11.598 1.00 90.12 178 LYS A C 1
ATOM 1384 O O . LYS A 1 178 ? -9.353 -7.856 10.657 1.00 90.12 178 LYS A O 1
ATOM 1389 N N . LEU A 1 179 ? -11.196 -7.021 11.642 1.00 93.69 179 LEU A N 1
ATOM 1390 C CA . LEU A 1 179 ? -11.374 -5.899 10.728 1.00 93.69 179 LEU A CA 1
ATOM 1391 C C . LEU A 1 179 ? -11.140 -4.613 11.520 1.00 93.69 179 LEU A C 1
ATOM 1393 O O . LEU A 1 179 ? -11.773 -4.402 12.551 1.00 93.69 179 LEU A O 1
ATOM 1397 N N . CYS A 1 180 ? -10.238 -3.744 11.079 1.00 95.62 180 CYS A N 1
ATOM 1398 C CA . CYS A 1 180 ? -9.986 -2.471 11.755 1.00 95.62 180 CYS A CA 1
ATOM 1399 C C . CYS A 1 180 ? -10.343 -1.303 10.841 1.00 95.62 180 CYS A C 1
ATOM 1401 O O . CYS A 1 180 ? -10.145 -1.366 9.633 1.00 95.62 180 CYS A O 1
ATOM 1403 N N . THR A 1 181 ? -10.874 -0.227 11.419 1.00 96.50 181 THR A N 1
ATOM 1404 C CA . THR A 1 181 ? -11.230 0.988 10.683 1.00 96.50 181 THR A CA 1
ATOM 1405 C C . THR A 1 181 ? -10.614 2.223 11.318 1.00 96.50 181 THR A C 1
ATOM 1407 O O . THR A 1 181 ? -10.645 2.370 12.543 1.00 96.50 181 THR A O 1
ATOM 1410 N N . PHE A 1 182 ? -10.136 3.137 10.481 1.00 96.56 182 PHE A N 1
ATOM 1411 C CA . PHE A 1 182 ? -9.595 4.436 10.866 1.00 96.56 182 PHE A CA 1
ATOM 1412 C C . PHE A 1 182 ? -10.307 5.542 10.097 1.00 96.56 182 PHE A C 1
ATOM 1414 O O . PHE A 1 182 ? -10.731 5.341 8.963 1.00 96.56 182 PHE A O 1
ATOM 1421 N N . VAL A 1 183 ? -10.385 6.731 10.684 1.00 95.00 183 VAL A N 1
ATOM 1422 C CA . VAL A 1 183 ? -10.691 7.955 9.937 1.00 95.00 183 VAL A CA 1
ATOM 1423 C C . VAL A 1 183 ? -9.388 8.449 9.314 1.00 95.00 183 VAL A C 1
ATOM 1425 O O . VAL A 1 183 ? -8.415 8.632 10.039 1.00 95.00 183 VAL A O 1
ATOM 1428 N N . ILE A 1 184 ? -9.355 8.667 7.996 1.00 94.69 184 ILE A N 1
ATOM 1429 C CA . ILE A 1 184 ? -8.112 9.035 7.288 1.00 94.69 184 ILE A CA 1
ATOM 1430 C C . ILE A 1 184 ? -7.566 10.388 7.766 1.00 94.69 184 ILE A C 1
ATOM 1432 O O . ILE A 1 184 ? -6.372 10.515 8.028 1.00 94.69 184 ILE A O 1
ATOM 1436 N N . GLU A 1 185 ? -8.437 11.385 7.935 1.00 91.88 185 GLU A N 1
ATOM 1437 C CA . GLU A 1 185 ? -8.051 12.747 8.337 1.00 91.88 185 GLU A CA 1
ATOM 1438 C C . GLU A 1 185 ? -7.345 12.792 9.696 1.00 91.88 185 GLU A C 1
ATOM 1440 O O . GLU A 1 185 ? -6.398 13.554 9.874 1.00 91.88 185 GLU A O 1
ATOM 1445 N N . SER A 1 186 ? -7.778 11.944 10.629 1.00 93.00 186 SER A N 1
ATOM 1446 C CA . SER A 1 186 ? -7.257 11.868 11.993 1.00 93.00 186 SER A CA 1
ATOM 1447 C C . SER A 1 186 ? -6.475 10.576 12.244 1.00 93.00 186 SER A C 1
ATOM 1449 O O . SER A 1 186 ? -6.368 10.127 13.386 1.00 93.00 186 SER A O 1
ATOM 1451 N N . PHE A 1 187 ? -5.915 9.972 11.185 1.00 94.81 187 PHE A N 1
ATOM 1452 C CA . PHE A 1 187 ? -5.186 8.701 11.266 1.00 94.81 187 PHE A CA 1
ATOM 1453 C C . PHE A 1 187 ? -4.039 8.751 12.278 1.00 94.81 187 PHE A C 1
ATOM 1455 O O . PHE A 1 187 ? -3.785 7.764 12.956 1.00 94.81 187 PHE A O 1
ATOM 1462 N N . LYS A 1 188 ? -3.360 9.896 12.413 1.00 93.25 188 LYS A N 1
ATOM 1463 C CA . LYS A 1 188 ? -2.256 10.060 13.365 1.00 93.25 188 LYS A CA 1
ATOM 1464 C C . LYS A 1 188 ? -2.723 9.964 14.819 1.00 93.25 188 LYS A C 1
ATOM 1466 O O . LYS A 1 188 ? -2.107 9.258 15.611 1.00 93.25 188 LYS A O 1
ATOM 1471 N N . ASP A 1 189 ? -3.823 10.636 15.139 1.00 91.81 189 ASP A N 1
ATOM 1472 C CA . ASP A 1 189 ? -4.215 10.903 16.526 1.00 91.81 189 ASP A CA 1
ATOM 1473 C C . ASP A 1 189 ? -5.293 9.937 17.039 1.00 91.81 189 ASP A C 1
ATOM 1475 O O . ASP A 1 189 ? -5.462 9.748 18.242 1.00 91.81 189 ASP A O 1
ATOM 1479 N N . THR A 1 190 ? -6.045 9.303 16.135 1.00 90.44 190 THR A N 1
ATOM 1480 C CA . THR A 1 190 ? -7.196 8.467 16.501 1.00 90.44 190 THR A CA 1
ATOM 1481 C C . THR A 1 190 ? -6.826 6.993 16.550 1.00 90.44 190 THR A C 1
ATOM 1483 O O . THR A 1 190 ? -6.279 6.435 15.599 1.00 90.44 190 THR A O 1
ATOM 1486 N N . ARG A 1 191 ? -7.203 6.324 17.644 1.00 91.25 191 ARG A N 1
ATOM 1487 C CA . ARG A 1 191 ? -7.059 4.870 17.756 1.00 91.25 191 ARG A CA 1
ATOM 1488 C C . ARG A 1 191 ? -7.968 4.141 16.750 1.00 91.25 191 ARG A C 1
ATOM 1490 O O . ARG A 1 191 ? -9.098 4.575 16.522 1.00 91.25 191 ARG A O 1
ATOM 1497 N N . PRO A 1 192 ? -7.523 3.000 16.200 1.00 93.56 192 PRO A N 1
ATOM 1498 C CA . PRO A 1 192 ? -8.353 2.182 15.325 1.00 93.56 192 PRO A CA 1
ATOM 1499 C C . PRO A 1 192 ? -9.584 1.657 16.051 1.00 93.56 192 PRO A C 1
ATOM 1501 O O . PRO A 1 192 ? -9.482 1.129 17.162 1.00 93.56 192 PRO A O 1
ATOM 1504 N N . LYS A 1 193 ? -10.733 1.689 15.373 1.00 93.94 193 LYS A N 1
ATOM 1505 C CA . LYS A 1 193 ? -11.901 0.917 15.797 1.00 93.94 193 LYS A CA 1
ATOM 1506 C C . LYS A 1 193 ? -11.742 -0.514 15.297 1.00 93.94 193 LYS A C 1
ATOM 1508 O O . LYS A 1 193 ? -11.654 -0.734 14.092 1.00 93.94 193 LYS A O 1
ATOM 1513 N N . LYS A 1 194 ? -11.693 -1.470 16.223 1.00 92.81 194 LYS A N 1
ATOM 1514 C CA . LYS A 1 194 ? -11.613 -2.902 15.921 1.00 92.81 194 LYS A CA 1
ATOM 1515 C C . LYS A 1 194 ? -13.023 -3.478 15.867 1.00 92.81 194 LYS A C 1
ATOM 1517 O O . LYS A 1 194 ? -13.810 -3.265 16.787 1.00 92.81 194 LYS A O 1
ATOM 1522 N N . HIS A 1 195 ? -13.322 -4.200 14.802 1.00 88.69 195 HIS A N 1
ATOM 1523 C CA . HIS A 1 195 ? -14.534 -4.984 14.634 1.00 88.69 195 HIS A CA 1
ATOM 1524 C C . HIS A 1 195 ? -14.126 -6.444 14.757 1.00 88.69 195 HIS A C 1
ATOM 1526 O O . HIS A 1 195 ? -13.277 -6.938 14.010 1.00 88.69 195 HIS A O 1
ATOM 1532 N N . PHE A 1 196 ? -14.675 -7.102 15.767 1.00 74.25 196 PHE A N 1
ATOM 1533 C CA . PHE A 1 196 ? -14.452 -8.519 15.981 1.00 74.25 196 PHE A CA 1
ATOM 1534 C C . PHE A 1 196 ? -15.429 -9.307 15.110 1.00 74.25 196 PHE A C 1
ATOM 1536 O O . PHE A 1 196 ? -16.561 -8.849 14.924 1.00 74.25 196 PHE A O 1
ATOM 1543 N N . PRO A 1 197 ? -15.023 -10.482 14.610 1.00 66.81 197 PRO A N 1
ATOM 1544 C CA . PRO A 1 197 ? -15.916 -11.413 13.945 1.00 66.81 197 PRO A CA 1
ATOM 1545 C C . PRO A 1 197 ? -16.798 -12.068 15.012 1.00 66.81 197 PRO A C 1
ATOM 1547 O O . PRO A 1 197 ? -16.668 -13.247 15.316 1.00 66.81 197 PRO A O 1
ATOM 1550 N N . TRP A 1 198 ? -17.663 -11.284 15.651 1.00 64.75 198 TRP A N 1
ATOM 1551 C CA . TRP A 1 198 ? -18.779 -11.872 16.365 1.00 64.75 198 TRP A CA 1
ATOM 1552 C C . TRP A 1 198 ? -19.744 -12.382 15.302 1.00 64.75 198 TRP A C 1
ATOM 1554 O O . TRP A 1 198 ? -20.108 -11.617 14.401 1.00 64.75 198 TRP A O 1
ATOM 1564 N N . PRO A 1 199 ? -20.154 -13.655 15.375 1.00 61.66 199 PRO A N 1
ATOM 1565 C CA . PRO A 1 199 ? -21.315 -14.115 14.639 1.00 61.66 199 PRO A CA 1
ATOM 1566 C C . PRO A 1 199 ? -22.462 -13.116 14.845 1.00 61.66 199 PRO A C 1
ATOM 1568 O O . PRO A 1 199 ? -22.690 -12.658 15.966 1.00 61.66 199 PRO A O 1
ATOM 1571 N N . SER A 1 200 ? -23.181 -12.757 13.778 1.00 64.25 200 SER A N 1
ATOM 1572 C CA . SER A 1 200 ? -24.353 -11.868 13.878 1.00 64.25 200 SER A CA 1
ATOM 1573 C C . SER A 1 200 ? -25.433 -12.430 14.814 1.00 64.25 200 SER A C 1
ATOM 1575 O O . SER A 1 200 ? -26.270 -11.679 15.311 1.00 64.25 200 SER A O 1
ATOM 1577 N N . VAL A 1 201 ? -25.376 -13.736 15.088 1.00 66.62 201 VAL A N 1
ATOM 1578 C CA . VAL A 1 201 ? -26.150 -14.469 16.089 1.00 66.62 201 VAL A CA 1
ATOM 1579 C C . VAL A 1 201 ? -25.199 -15.227 17.008 1.00 66.62 201 VAL A C 1
ATOM 1581 O O . VAL A 1 201 ? -24.355 -15.974 16.527 1.00 66.62 201 VAL A O 1
ATOM 1584 N N . SER A 1 202 ? -25.319 -15.054 18.328 1.00 73.75 202 SER A N 1
ATOM 1585 C CA . SER A 1 202 ? -24.519 -15.833 19.283 1.00 73.75 202 SER A CA 1
ATOM 1586 C C . SER A 1 202 ? -24.705 -17.330 18.996 1.00 73.75 202 SER A C 1
ATOM 1588 O O . SER A 1 202 ? -25.843 -17.800 19.053 1.00 73.75 202 SER A O 1
ATOM 1590 N N . PRO A 1 203 ? -23.630 -18.101 18.731 1.00 79.00 203 PRO A N 1
ATOM 1591 C CA . PRO A 1 203 ? -23.747 -19.548 18.553 1.00 79.00 203 PRO A CA 1
ATOM 1592 C C . PRO A 1 203 ? -24.090 -20.233 19.879 1.00 79.00 203 PRO A C 1
ATOM 1594 O O . PRO A 1 203 ? -24.385 -21.421 19.908 1.00 79.00 203 PRO A O 1
ATOM 1597 N N . ILE A 1 204 ? -24.035 -19.482 20.980 1.00 85.12 204 ILE A N 1
ATOM 1598 C CA . ILE A 1 204 ? -24.322 -19.930 22.327 1.00 85.12 204 ILE A CA 1
ATOM 1599 C C . ILE A 1 204 ? -25.740 -19.500 22.696 1.00 85.12 204 ILE A C 1
ATOM 1601 O O . ILE A 1 204 ? -26.053 -18.306 22.678 1.00 85.12 204 ILE A O 1
ATOM 1605 N N . CYS A 1 205 ? -26.561 -20.469 23.094 1.00 84.56 205 CYS A N 1
ATOM 1606 C CA . CYS A 1 205 ? -27.840 -20.236 23.752 1.00 84.56 205 CYS A CA 1
ATOM 1607 C C . CYS A 1 205 ? -27.799 -20.849 25.158 1.00 84.56 205 CYS A C 1
ATOM 1609 O O . CYS A 1 205 ? -27.425 -22.011 25.336 1.00 84.56 205 CYS A O 1
ATOM 1611 N N . LEU A 1 206 ? -28.152 -20.045 26.159 1.00 90.12 206 LEU A N 1
ATOM 1612 C CA . LEU A 1 206 ? -28.265 -20.453 27.556 1.00 90.12 206 LEU A CA 1
ATOM 1613 C C . LEU A 1 206 ? -29.734 -20.721 27.873 1.00 90.12 206 LEU A C 1
ATOM 1615 O O . LEU A 1 206 ? -30.595 -19.877 27.615 1.00 90.12 206 LEU A O 1
ATOM 1619 N N . ALA A 1 207 ? -30.020 -21.884 28.450 1.00 87.25 207 ALA A N 1
ATOM 1620 C CA . ALA A 1 207 ? -31.344 -22.154 28.986 1.00 87.25 207 ALA A CA 1
ATOM 1621 C C . ALA A 1 207 ? -31.594 -21.253 30.209 1.00 87.25 207 ALA A C 1
ATOM 1623 O O . ALA A 1 207 ? -30.717 -21.074 31.051 1.00 87.25 207 ALA A O 1
ATOM 1624 N N . LYS A 1 208 ? -32.796 -20.672 30.306 1.00 82.81 208 LYS A N 1
ATOM 1625 C CA . LYS A 1 208 ? -33.146 -19.747 31.401 1.00 82.81 208 LYS A CA 1
ATOM 1626 C C . LYS A 1 208 ? -33.224 -20.439 32.764 1.00 82.81 208 LYS A C 1
ATOM 1628 O O . LYS A 1 208 ? -32.919 -19.821 33.775 1.00 82.81 208 LYS A O 1
ATOM 1633 N N . GLU A 1 209 ? -33.634 -21.704 32.775 1.00 86.12 209 GLU A N 1
ATOM 1634 C CA . GLU A 1 209 ? -33.947 -22.449 34.004 1.00 86.12 209 GLU A CA 1
ATOM 1635 C C . GLU A 1 209 ? -33.085 -23.709 34.177 1.00 86.12 209 GLU A C 1
ATOM 1637 O O . GLU A 1 209 ? -32.913 -24.202 35.289 1.00 86.12 209 GLU A O 1
ATOM 1642 N N . GLY A 1 210 ? -32.475 -24.209 33.099 1.00 71.75 210 GLY A N 1
ATOM 1643 C CA . GLY A 1 210 ? -31.483 -25.279 33.158 1.00 71.75 210 GLY A CA 1
ATOM 1644 C C . GLY A 1 210 ? -30.076 -24.693 33.140 1.00 71.75 210 GLY A C 1
ATOM 1645 O O . GLY A 1 210 ? -29.801 -23.792 32.355 1.00 71.75 210 GLY A O 1
ATOM 1646 N N . ARG A 1 211 ? -29.142 -25.228 33.935 1.00 84.12 211 ARG A N 1
ATOM 1647 C CA . ARG A 1 211 ? -27.697 -24.946 33.788 1.00 84.12 211 ARG A CA 1
ATOM 1648 C C . ARG A 1 211 ? -27.137 -25.619 32.525 1.00 84.12 211 ARG A C 1
ATOM 1650 O O . ARG A 1 211 ? -26.203 -26.410 32.589 1.00 84.12 211 ARG A O 1
ATOM 1657 N N . ILE A 1 212 ? -27.767 -25.355 31.388 1.00 88.12 212 ILE A N 1
ATOM 1658 C CA . ILE A 1 212 ? -27.498 -25.973 30.098 1.00 88.12 212 ILE A CA 1
ATOM 1659 C C . ILE A 1 212 ? -27.155 -24.851 29.129 1.00 88.12 212 ILE A C 1
ATOM 1661 O O . ILE A 1 212 ? -27.878 -23.862 28.998 1.00 88.12 212 ILE A O 1
ATOM 1665 N N . MET A 1 213 ? -26.036 -25.030 28.445 1.00 88.81 213 MET A N 1
ATOM 1666 C CA . MET A 1 213 ? -25.567 -24.160 27.383 1.00 88.81 213 MET A CA 1
ATOM 1667 C C . MET A 1 213 ? -25.460 -25.011 26.124 1.00 88.81 213 MET A C 1
ATOM 1669 O O . MET A 1 213 ? -24.790 -26.043 26.145 1.00 88.81 213 MET A O 1
ATOM 1673 N N . THR A 1 214 ? -26.120 -24.598 25.044 1.00 85.44 214 THR A N 1
ATOM 1674 C CA . THR A 1 214 ? -25.945 -25.235 23.734 1.00 85.44 214 THR A CA 1
ATOM 1675 C C . THR A 1 214 ? -25.090 -24.348 22.845 1.00 85.44 214 THR A C 1
ATOM 1677 O O . THR A 1 214 ? -25.219 -23.122 22.878 1.00 85.44 214 THR A O 1
ATOM 1680 N N . MET A 1 215 ? -24.207 -24.974 22.074 1.00 85.38 215 MET A N 1
ATOM 1681 C CA . MET A 1 215 ? -23.340 -24.317 21.106 1.00 85.38 215 MET A CA 1
ATOM 1682 C C . MET A 1 215 ? -23.682 -24.872 19.725 1.00 85.38 215 MET A C 1
ATOM 1684 O O . MET A 1 215 ? -23.465 -26.055 19.464 1.00 85.38 215 MET A O 1
ATOM 1688 N N . MET A 1 216 ? -24.261 -24.033 18.867 1.00 70.88 216 MET A N 1
ATOM 1689 C CA . MET A 1 216 ? -24.509 -24.375 17.469 1.00 70.88 216 MET A CA 1
ATOM 1690 C C . MET A 1 216 ? -23.160 -24.520 16.760 1.00 70.88 216 MET A C 1
ATOM 1692 O O . MET A 1 216 ? -22.299 -23.646 16.880 1.00 70.88 216 MET A O 1
ATOM 1696 N N . ARG A 1 217 ? -22.972 -25.663 16.101 1.00 60.97 217 ARG A N 1
ATOM 1697 C CA . ARG A 1 217 ? -21.740 -26.041 15.408 1.00 60.97 217 ARG A CA 1
ATOM 1698 C C . ARG A 1 217 ? -21.824 -25.702 13.928 1.00 60.97 217 ARG A C 1
ATOM 1700 O O . ARG A 1 217 ? -22.934 -25.851 13.373 1.00 60.97 217 ARG A O 1
#

Secondary structure (DSSP, 8-state):
-EEEE-TTSEEEEEEEEETTTTEEEEEEEEEPP-TT-SSPPPEEEEEE-TTSEEEEEETTSEEEEEETTT--EEEEEES-TT---EEEEEE-TTSSEEEEEETT--EEEEEEETTEEEEEEEE---SS-EEEEEEEEE--EEE-PPPS----S--------EEE-PEEEEEEEETTS-EEEEESTTTTTSPPEEE----SS-SEEE-SSSS-EEE--

Nearest PDB structures (foldseek):
  8p94-assembly1_C  TM=7.348E-01  e=1.874E-03  Homo sapiens
  7ewr-assembly1_D  TM=5.119E-01  e=9.106E-05  Homo sapiens
  8bbg-assembly1_E  TM=7.223E-01  e=1.235E-03  Homo sapiens
  4xei-assembly1_C  TM=5.296E-01  e=8.136E-04  Bos taurus
  2p9s-assembly1_C  TM=5.304E-01  e=3.888E-03  Bos taurus

Sequence (217 aa):
MLVAGVSDGTIRTFHCKNFEKQIWTPKIRITVENYGKRTPTRVWALLALDDGTIVSGDSLGHVQFWDGDVGTLFKSCEQNPNHADVLALCVDGKQKTIFASGLDSRIVCIRKQGGRWISTTAHRPHTHDVKALCVYTKRKVVVKAKNDEESQNRESGGRNEKVFAGKEFLVSGGTDTKLCTFVIESFKDTRPKKHFPWPSVSPICLAKEGRIMTMMR

Organism: NCBI:txid163516